Protein AF-0000000076614921 (afdb_homodimer)

Foldseek 3Di:
DPPPPPPPPPVPPADPLNLLLLLVLLVVLCVQVVDDSVVSSVLLVVLCVQQVDHLLLSLLLSVLCVLCSCPVVDDNSVSSNLSSVVSQVVVDPDRDCSLVSSVVVDVCSVCNVVVCVVCVVSSDDDPVSSVVSSCVSNPCPPPVPVVVCVVVVVVVVVCVVVVPPDPPPPD/DPPPPPPPPPVPPADPLNLLLLLVLLVVLCVQVVDDSVVSSVLLVVLCVQQVDHLLLSLLLSVLCVLCSCPVVDDNSVSSNLSSVVSQVVVDPDRDCSLVSSVVVDVCSVCSVVVCVVCVVSSDDDPVSSVVSSCVSNDPPPPVVVVVCVVVVVVVVVCVVVVPPDPPPPD

Structure (mmCIF, N/CA/C/O backbone):
data_AF-0000000076614921-model_v1
#
loop_
_entity.id
_entity.type
_entity.pdbx_description
1 polymer 'Uncharacterized protein'
#
loop_
_atom_site.group_PDB
_atom_site.id
_atom_site.type_symbol
_atom_site.label_atom_id
_atom_site.label_alt_id
_atom_site.label_comp_id
_atom_site.label_asym_id
_atom_site.label_entity_id
_atom_site.label_seq_id
_atom_site.pdbx_PDB_ins_code
_atom_site.Cartn_x
_atom_site.Cartn_y
_atom_site.Cartn_z
_atom_site.occupancy
_atom_site.B_iso_or_equiv
_atom_site.auth_seq_id
_atom_site.auth_comp_id
_atom_site.auth_asym_id
_atom_site.auth_atom_id
_atom_site.pdbx_PDB_model_num
ATOM 1 N N . MET A 1 1 ? 13.883 14.375 -33.75 1 20.88 1 MET A N 1
ATOM 2 C CA . MET A 1 1 ? 12.977 15.266 -33.031 1 20.88 1 MET A CA 1
ATOM 3 C C . MET A 1 1 ? 12.188 14.508 -31.953 1 20.88 1 MET A C 1
ATOM 5 O O . MET A 1 1 ? 11.383 13.625 -32.281 1 20.88 1 MET A O 1
ATOM 9 N N . GLU A 1 2 ? 12.789 14.07 -30.781 1 26.03 2 GLU A N 1
ATOM 10 C CA . GLU A 1 2 ? 12.492 13.109 -29.719 1 26.03 2 GLU A CA 1
ATOM 11 C C . GLU A 1 2 ? 11.266 13.523 -28.922 1 26.03 2 GLU A C 1
ATOM 13 O O . GLU A 1 2 ? 11.172 14.664 -28.469 1 26.03 2 GLU A O 1
ATOM 18 N N . SER A 1 3 ? 10.047 13.078 -29.297 1 26.34 3 SER A N 1
ATOM 19 C CA . SER A 1 3 ? 8.711 13.383 -28.797 1 26.34 3 SER A CA 1
ATOM 20 C C . SER A 1 3 ? 8.656 13.305 -27.281 1 26.34 3 SER A C 1
ATOM 22 O O . SER A 1 3 ? 8.945 12.258 -26.688 1 26.34 3 SER A O 1
ATOM 24 N N . SER A 1 4 ? 9.031 14.359 -26.578 1 24.7 4 SER A N 1
ATOM 25 C CA . SER A 1 4 ? 8.938 14.641 -25.156 1 24.7 4 SER A CA 1
ATOM 26 C C . SER A 1 4 ? 7.562 14.289 -24.609 1 24.7 4 SER A C 1
ATOM 28 O O . SER A 1 4 ? 6.574 14.961 -24.922 1 24.7 4 SER A O 1
ATOM 30 N N . GLN A 1 5 ? 7.152 13.039 -24.672 1 27.91 5 GLN A N 1
ATOM 31 C CA . GLN A 1 5 ? 5.863 12.648 -24.109 1 27.91 5 GLN A CA 1
ATOM 32 C C . GLN A 1 5 ? 5.594 13.359 -22.797 1 27.91 5 GLN A C 1
ATOM 34 O O . GLN A 1 5 ? 6.359 13.219 -21.844 1 27.91 5 GLN A O 1
ATOM 39 N N . SER A 1 6 ? 5.094 14.57 -22.859 1 26.33 6 SER A N 1
ATOM 40 C CA . SER A 1 6 ? 4.562 15.383 -21.766 1 26.33 6 SER A CA 1
ATOM 41 C C . SER A 1 6 ? 3.764 14.531 -20.781 1 26.33 6 SER A C 1
ATOM 43 O O . SER A 1 6 ? 2.799 13.867 -21.172 1 26.33 6 SER A O 1
ATOM 45 N N . ILE A 1 7 ? 4.316 13.891 -19.922 1 29.94 7 ILE A N 1
ATOM 46 C CA . ILE A 1 7 ? 3.6 13.336 -18.781 1 29.94 7 ILE A CA 1
ATOM 47 C C . ILE A 1 7 ? 2.541 14.328 -18.297 1 29.94 7 ILE A C 1
ATOM 49 O O . ILE A 1 7 ? 2.871 15.414 -17.828 1 29.94 7 ILE A O 1
ATOM 53 N N . GLU A 1 8 ? 1.537 14.609 -19.109 1 30.77 8 GLU A N 1
ATOM 54 C CA . GLU A 1 8 ? 0.396 15.422 -18.703 1 30.77 8 GLU A CA 1
ATOM 55 C C . GLU A 1 8 ? 0.077 15.227 -17.219 1 30.77 8 GLU A C 1
ATOM 57 O O . GLU A 1 8 ? -0.044 14.086 -16.75 1 30.77 8 GLU A O 1
ATOM 62 N N . ASN A 1 9 ? 0.529 16.062 -16.359 1 29.97 9 ASN A N 1
ATOM 63 C CA . ASN A 1 9 ? 0.22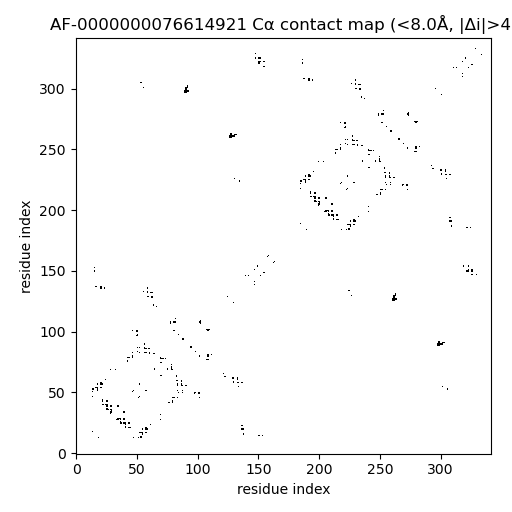5 16.328 -14.953 1 29.97 9 ASN A CA 1
ATOM 64 C C . ASN A 1 9 ? -1.278 16.297 -14.688 1 29.97 9 ASN A C 1
ATOM 66 O O . ASN A 1 9 ? -1.932 17.344 -14.695 1 29.97 9 ASN A O 1
ATOM 70 N N . ASN A 1 10 ? -2.062 15.57 -15.383 1 30.88 10 ASN A N 1
ATOM 71 C CA . ASN A 1 10 ? -3.457 15.547 -14.953 1 30.88 10 ASN A CA 1
ATOM 72 C C . ASN A 1 10 ? -3.58 15.312 -13.453 1 30.88 10 ASN A C 1
ATOM 74 O O . ASN A 1 10 ? -3.113 14.297 -12.938 1 30.88 10 ASN A O 1
ATOM 78 N N . PRO A 1 11 ? -3.754 16.375 -12.664 1 35.31 11 PRO A N 1
ATOM 79 C CA . PRO A 1 11 ? -3.918 16.188 -11.227 1 35.31 11 PRO A CA 1
ATOM 80 C C . PRO A 1 11 ? -4.77 14.969 -10.875 1 35.31 11 PRO A C 1
ATOM 82 O O . PRO A 1 11 ? -5.906 14.852 -11.336 1 35.31 11 PRO A O 1
ATOM 85 N N . GLN A 1 12 ? -4.355 13.914 -10.93 1 44.56 12 GLN A N 1
ATOM 86 C CA . GLN A 1 12 ? -5.16 12.781 -10.492 1 44.56 12 GLN A CA 1
ATOM 87 C C . GLN A 1 12 ? -5.918 13.109 -9.203 1 44.56 12 GLN A C 1
ATOM 89 O O . GLN A 1 12 ? -5.32 13.547 -8.219 1 44.56 12 GLN A O 1
ATOM 94 N N . PRO A 1 13 ? -7.219 13.344 -9.266 1 50.94 13 PRO A N 1
ATOM 95 C CA . PRO A 1 13 ? -8.031 13.555 -8.062 1 50.94 13 PRO A CA 1
ATOM 96 C C . PRO A 1 13 ? -7.73 12.531 -6.965 1 50.94 13 PRO A C 1
ATOM 98 O O . PRO A 1 13 ? -7.199 11.453 -7.25 1 50.94 13 PRO A O 1
ATOM 101 N N . LEU A 1 14 ? -7.641 13.062 -5.75 1 60.97 14 LEU A N 1
ATOM 102 C CA . LEU A 1 14 ? -7.578 12.195 -4.578 1 60.97 14 LEU A CA 1
ATOM 103 C C . LEU A 1 14 ? -8.508 11 -4.738 1 60.97 14 LEU A C 1
ATOM 105 O O . LEU A 1 14 ? -9.695 11.164 -5.039 1 60.97 14 LEU A O 1
ATOM 109 N N . SER A 1 15 ? -7.859 9.891 -4.715 1 72 15 SER A N 1
ATOM 110 C CA . SER A 1 15 ? -8.695 8.695 -4.758 1 72 15 SER A CA 1
ATOM 111 C C . SER A 1 15 ? -9.617 8.617 -3.545 1 72 15 SER A C 1
ATOM 113 O O . SER A 1 15 ? -9.305 9.172 -2.488 1 72 15 SER A O 1
ATOM 115 N N . TYR A 1 16 ? -10.719 8.055 -3.736 1 73.75 16 TYR A N 1
ATOM 116 C CA . TYR A 1 16 ? -11.656 7.852 -2.639 1 73.75 16 TYR A CA 1
ATOM 117 C C . TYR A 1 16 ? -10.984 7.152 -1.467 1 73.75 16 TYR A C 1
ATOM 119 O O . TYR A 1 16 ? -11.164 7.539 -0.311 1 73.75 16 TYR A O 1
ATOM 127 N N . LYS A 1 17 ? -10.281 6.145 -1.786 1 81.94 17 LYS A N 1
ATOM 128 C CA . LYS A 1 17 ? -9.609 5.395 -0.726 1 81.94 17 LYS A CA 1
ATOM 129 C C . LYS A 1 17 ? -8.617 6.277 0.028 1 81.94 17 LYS A C 1
ATOM 131 O O . LYS A 1 17 ? -8.523 6.203 1.255 1 81.94 17 LYS A O 1
ATOM 136 N N . ALA A 1 18 ? -7.934 7.094 -0.708 1 85.69 18 ALA A N 1
ATOM 137 C CA . ALA A 1 18 ? -7.027 8.031 -0.057 1 85.69 18 ALA A CA 1
ATOM 138 C C . ALA A 1 18 ? -7.793 8.984 0.857 1 85.69 18 ALA A C 1
ATOM 140 O O . ALA A 1 18 ? -7.352 9.273 1.973 1 85.69 18 ALA A O 1
ATOM 141 N N . TYR A 1 19 ? -8.922 9.422 0.372 1 83.81 19 TYR A N 1
ATOM 142 C CA . TYR A 1 19 ? -9.75 10.305 1.188 1 83.81 19 TYR A CA 1
ATOM 143 C C . TYR A 1 19 ? -10.219 9.594 2.453 1 83.81 19 TYR A C 1
ATOM 145 O O . TYR A 1 19 ? -10.172 10.172 3.545 1 83.81 19 TYR A O 1
ATOM 153 N N . LEU A 1 20 ? -10.648 8.375 2.316 1 85.75 20 LEU A N 1
ATOM 154 C CA . LEU A 1 20 ? -11.078 7.594 3.471 1 85.75 20 LEU A CA 1
ATOM 155 C C . LEU A 1 20 ? -9.938 7.438 4.477 1 85.75 20 LEU A C 1
ATOM 157 O O . LEU A 1 20 ? -10.164 7.512 5.688 1 85.75 20 LEU A O 1
ATOM 161 N N . PHE A 1 21 ? -8.812 7.195 3.977 1 91.94 21 PHE A N 1
ATOM 162 C CA . PHE A 1 21 ? -7.656 7.102 4.859 1 91.94 21 PHE A CA 1
ATOM 163 C C . PHE A 1 21 ? -7.469 8.398 5.645 1 91.94 21 PHE A C 1
ATOM 165 O O . PHE A 1 21 ? -7.254 8.367 6.855 1 91.94 21 PHE A O 1
ATOM 172 N N . MET A 1 22 ? -7.617 9.531 4.977 1 91.44 22 MET A N 1
ATOM 173 C CA . MET A 1 22 ? -7.434 10.828 5.629 1 91.44 22 MET A CA 1
ATOM 174 C C . MET A 1 22 ? -8.531 11.078 6.652 1 91.44 22 MET A C 1
ATOM 176 O O . MET A 1 22 ? -8.273 11.641 7.719 1 91.44 22 MET A O 1
ATOM 180 N N . LEU A 1 23 ? -9.688 10.648 6.297 1 89.12 23 LEU A N 1
ATOM 181 C CA . LEU A 1 23 ? -10.805 10.773 7.227 1 89.12 23 LEU A CA 1
ATOM 182 C C . LEU A 1 23 ? -10.531 9.992 8.508 1 89.12 23 LEU A C 1
ATOM 184 O O . LEU A 1 23 ? -10.734 10.508 9.609 1 89.12 23 LEU A O 1
ATOM 188 N N . ARG A 1 24 ? -10.078 8.852 8.422 1 92 24 ARG A N 1
ATOM 189 C CA . ARG A 1 24 ? -9.773 8.008 9.578 1 92 24 ARG A CA 1
ATOM 190 C C . ARG A 1 24 ? -8.633 8.586 10.398 1 92 24 ARG A C 1
ATOM 192 O O . ARG A 1 24 ? -8.664 8.562 11.633 1 92 24 ARG A O 1
ATOM 199 N N . LEU A 1 25 ? -7.691 9.062 9.68 1 94.44 25 LEU A N 1
ATOM 200 C CA . LEU A 1 25 ? -6.582 9.711 10.375 1 94.44 25 LEU A CA 1
ATOM 201 C C . LEU A 1 25 ? -7.07 10.906 11.18 1 94.44 25 LEU A C 1
ATOM 203 O O . LEU A 1 25 ? -6.641 11.109 12.32 1 94.44 25 LEU A O 1
ATOM 207 N N . SER A 1 26 ? -7.902 11.68 10.531 1 92.5 26 SER A N 1
ATOM 208 C CA . SER A 1 26 ? -8.422 12.852 11.219 1 92.5 26 SER A CA 1
ATOM 209 C C . SER A 1 26 ? -9.227 12.461 12.453 1 92.5 26 SER A C 1
ATOM 211 O O . SER A 1 26 ? -9.203 13.156 13.469 1 92.5 26 SER A O 1
ATOM 213 N N . GLU A 1 27 ? -9.953 11.375 12.359 1 92.5 27 GLU A N 1
ATOM 214 C CA . GLU A 1 27 ? -10.703 10.859 13.5 1 92.5 27 GLU A CA 1
ATOM 215 C C . GLU A 1 27 ? -9.766 10.445 14.633 1 92.5 27 GLU A C 1
ATOM 217 O O . GLU A 1 27 ? -9.992 10.812 15.789 1 92.5 27 GLU A O 1
ATOM 222 N N . GLU A 1 28 ? -8.742 9.758 14.344 1 92.69 28 GLU A N 1
ATOM 223 C CA . GLU A 1 28 ? -7.75 9.32 15.328 1 92.69 28 GLU A CA 1
ATOM 224 C C . GLU A 1 28 ? -7.074 10.516 15.992 1 92.69 28 GLU A C 1
ATOM 226 O O . GLU A 1 28 ? -6.918 10.547 17.219 1 92.69 28 GLU A O 1
ATOM 231 N N . GLY A 1 29 ? -6.668 11.477 15.148 1 93.75 29 GLY A N 1
ATOM 232 C CA . GLY A 1 29 ? -6.043 12.672 15.68 1 93.75 29 GLY A CA 1
ATOM 233 C C . GLY A 1 29 ? -6.957 13.469 16.594 1 93.75 29 GLY A C 1
ATOM 234 O O . GLY A 1 29 ? -6.516 14.008 17.609 1 93.75 29 GLY A O 1
ATOM 235 N N . SER A 1 30 ? -8.219 13.523 16.156 1 93.94 30 SER A N 1
ATOM 236 C CA . SER A 1 30 ? -9.195 14.258 16.953 1 93.94 30 SER A CA 1
ATOM 237 C C . SER A 1 30 ? -9.359 13.656 18.344 1 93.94 30 SER A C 1
ATOM 239 O O . SER A 1 30 ? -9.43 14.383 19.328 1 93.94 30 SER A O 1
ATOM 241 N N . GLU A 1 31 ? -9.414 12.406 18.422 1 91.88 31 GLU A N 1
ATOM 242 C CA . GLU A 1 31 ? -9.555 11.695 19.688 1 91.88 31 GLU A CA 1
ATOM 243 C C . GLU A 1 31 ? -8.336 11.906 20.578 1 91.88 31 GLU A C 1
ATOM 245 O O . GLU A 1 31 ? -8.469 12.117 21.781 1 91.88 31 GLU A O 1
ATOM 250 N N . LEU A 1 32 ? -7.25 11.953 20.047 1 91.5 32 LEU A N 1
ATOM 251 C CA . LEU A 1 32 ? -6.008 12.008 20.812 1 91.5 32 LEU A CA 1
ATOM 252 C C . LEU A 1 32 ? -5.691 13.438 21.234 1 91.5 32 LEU A C 1
ATOM 254 O O . LEU A 1 32 ? -5.184 13.664 22.328 1 91.5 32 LEU A O 1
ATOM 258 N N . LEU A 1 33 ? -5.984 14.391 20.359 1 92 33 LEU A N 1
ATOM 259 C CA . LEU A 1 33 ? -5.539 15.766 20.578 1 92 33 LEU A CA 1
ATOM 260 C C . LEU A 1 33 ? -6.676 16.625 21.125 1 92 33 LEU A C 1
ATOM 262 O O . LEU A 1 33 ? -6.457 17.766 21.531 1 92 33 LEU A O 1
ATOM 266 N N . SER A 1 34 ? -7.898 16.125 21.156 1 92.12 34 SER A N 1
ATOM 267 C CA . SER A 1 34 ? -9.078 16.906 21.516 1 92.12 34 SER A CA 1
ATOM 268 C C . SER A 1 34 ? -9.242 18.125 20.609 1 92.12 34 SER A C 1
ATOM 270 O O . SER A 1 34 ? -9.508 19.219 21.078 1 92.12 34 SER A O 1
ATOM 272 N N . ILE A 1 35 ? -8.867 18 19.391 1 91.94 35 ILE A N 1
ATOM 273 C CA . ILE A 1 35 ? -9.094 18.938 18.297 1 91.94 35 ILE A CA 1
ATOM 274 C C . ILE A 1 35 ? -10.203 18.422 17.391 1 91.94 35 ILE A C 1
ATOM 276 O O . ILE A 1 35 ? -10.273 17.219 17.109 1 91.94 35 ILE A O 1
ATOM 280 N N . PRO A 1 36 ? -11.047 19.297 17 1 93.38 36 PRO A N 1
ATOM 281 C CA . PRO A 1 36 ? -12.133 18.828 16.141 1 93.38 36 PRO A CA 1
ATOM 282 C C . PRO A 1 36 ? -11.617 18.094 14.898 1 93.38 36 PRO A C 1
ATOM 284 O O . PRO A 1 36 ? -10.641 18.531 14.281 1 93.38 36 PRO A O 1
ATOM 287 N N . LYS A 1 37 ? -12.266 17.031 14.492 1 91.62 37 LYS A N 1
ATOM 288 C CA . LYS A 1 37 ? -11.891 16.188 13.359 1 91.62 37 LYS A CA 1
ATOM 289 C C . LYS A 1 37 ? -11.828 17 12.062 1 91.62 37 LYS A C 1
ATOM 291 O O . LYS A 1 37 ? -10.938 16.797 11.234 1 91.62 37 LYS A O 1
ATOM 296 N N . ASP A 1 38 ? -12.711 17.953 11.93 1 86.81 38 ASP A N 1
ATOM 297 C CA . ASP A 1 38 ? -12.789 18.734 10.703 1 86.81 38 ASP A CA 1
ATOM 298 C C . ASP A 1 38 ? -11.57 19.641 10.539 1 86.81 38 ASP A C 1
ATOM 300 O O . ASP A 1 38 ? -11.117 19.891 9.422 1 86.81 38 ASP A O 1
ATOM 304 N N . SER A 1 39 ? -11.109 20.078 11.617 1 91.69 39 SER A N 1
ATOM 305 C CA . SER A 1 39 ? -9.914 20.922 11.578 1 91.69 39 SER A CA 1
ATOM 306 C C . SER A 1 39 ? -8.695 20.125 11.133 1 91.69 39 SER A C 1
ATOM 308 O O . SER A 1 39 ? -7.914 20.594 10.305 1 91.69 39 SER A O 1
ATOM 310 N N . ILE A 1 40 ? -8.578 18.953 11.656 1 93.62 40 ILE A N 1
ATOM 311 C CA . ILE A 1 40 ? -7.457 18.094 11.297 1 93.62 40 ILE A CA 1
ATOM 312 C C . ILE A 1 40 ? -7.586 17.672 9.836 1 93.62 40 ILE A C 1
ATOM 314 O O . ILE A 1 40 ? -6.609 17.719 9.078 1 93.62 40 ILE A O 1
ATOM 318 N N . LEU A 1 41 ? -8.828 17.328 9.422 1 90.81 41 LEU A N 1
ATOM 319 C CA . LEU A 1 41 ? -9.07 16.906 8.047 1 90.81 41 LEU A CA 1
ATOM 320 C C . LEU A 1 41 ? -8.75 18.031 7.07 1 90.81 41 LEU A C 1
ATOM 322 O O . LEU A 1 41 ? -8.156 17.781 6.016 1 90.81 41 LEU A O 1
ATOM 326 N N . LYS A 1 42 ? -9.094 19.172 7.441 1 89.56 42 LYS A N 1
ATOM 327 C CA . LYS A 1 42 ? -8.812 20.328 6.594 1 89.56 42 LYS A CA 1
ATOM 328 C C . LYS A 1 42 ? -7.316 20.484 6.363 1 89.56 42 LYS A C 1
ATOM 330 O O . LYS A 1 42 ? -6.879 20.734 5.238 1 89.56 42 LYS A O 1
ATOM 335 N N . GLU A 1 43 ? -6.523 20.328 7.434 1 91.75 43 GLU A N 1
ATOM 336 C CA . GLU A 1 43 ? -5.074 20.438 7.301 1 91.75 43 GLU A CA 1
ATOM 337 C C . GLU A 1 43 ? -4.512 19.328 6.434 1 91.75 43 GLU A C 1
ATOM 339 O O . GLU A 1 43 ? -3.645 19.562 5.59 1 91.75 43 GLU A O 1
ATOM 344 N N . LEU A 1 44 ? -5.02 18.156 6.641 1 93.69 44 LEU A N 1
ATOM 345 C CA . LEU A 1 44 ? -4.586 17 5.852 1 93.69 44 LEU A CA 1
ATOM 346 C C . LEU A 1 44 ? -4.898 17.219 4.375 1 93.69 44 LEU A C 1
ATOM 348 O O . LEU A 1 44 ? -4.051 16.953 3.514 1 93.69 44 LEU A O 1
ATOM 352 N N . LEU A 1 45 ? -6.059 17.719 4.137 1 88.06 45 LEU A N 1
ATOM 353 C CA . LEU A 1 45 ? -6.484 17.938 2.756 1 88.06 45 LEU A CA 1
ATOM 354 C C . LEU A 1 45 ? -5.688 19.062 2.107 1 88.06 45 LEU A C 1
ATOM 356 O O . LEU A 1 45 ? -5.406 19.016 0.907 1 88.06 45 LEU A O 1
ATOM 360 N N . THR A 1 46 ? -5.391 20.047 2.842 1 88.5 46 THR A N 1
ATOM 361 C CA . THR A 1 46 ? -4.547 21.125 2.338 1 88.5 46 THR A CA 1
ATOM 362 C C . THR A 1 46 ? -3.197 20.578 1.875 1 88.5 46 THR A C 1
ATOM 364 O O . THR A 1 46 ? -2.736 20.906 0.779 1 88.5 46 THR A O 1
ATOM 367 N N . ILE A 1 47 ? -2.604 19.766 2.705 1 91.81 47 ILE A N 1
ATOM 368 C CA . ILE A 1 47 ? -1.321 19.156 2.361 1 91.81 47 ILE A CA 1
ATOM 369 C C . ILE A 1 47 ? -1.494 18.234 1.158 1 91.81 47 ILE A C 1
ATOM 371 O O . ILE A 1 47 ? -0.66 18.234 0.25 1 91.81 47 ILE A O 1
ATOM 375 N N . GLN A 1 48 ? -2.531 17.438 1.159 1 89.12 48 GLN A N 1
ATOM 376 C CA . GLN A 1 48 ? -2.854 16.531 0.061 1 89.12 48 GLN A CA 1
ATOM 377 C C . GLN A 1 48 ? -2.947 17.281 -1.263 1 89.12 48 GLN A C 1
ATOM 379 O O . GLN A 1 48 ? -2.531 16.781 -2.305 1 89.12 48 GLN A O 1
ATOM 384 N N . GLN A 1 49 ? -3.445 18.406 -1.266 1 84.88 49 GLN A N 1
ATOM 385 C CA . GLN A 1 49 ? -3.564 19.219 -2.473 1 84.88 49 GLN A CA 1
ATOM 386 C C . GLN A 1 49 ? -2.193 19.625 -3 1 84.88 49 GLN A C 1
ATOM 388 O O . GLN A 1 49 ? -1.999 19.75 -4.211 1 84.88 49 GLN A O 1
ATOM 393 N N . GLU A 1 50 ? -1.272 19.781 -2.125 1 87.31 50 GLU A N 1
ATOM 394 C CA . GLU A 1 50 ? 0.054 20.266 -2.51 1 87.31 50 GLU A CA 1
ATOM 395 C C . GLU A 1 50 ? 0.935 19.109 -2.986 1 87.31 50 GLU A C 1
ATOM 397 O O . GLU A 1 50 ? 1.646 19.234 -3.984 1 87.31 50 GLU A O 1
ATOM 402 N N . ILE A 1 51 ? 0.843 17.984 -2.252 1 90.56 51 ILE A N 1
ATOM 403 C CA . ILE A 1 51 ? 1.885 17.016 -2.555 1 90.56 51 ILE A CA 1
ATOM 404 C C . ILE A 1 51 ? 1.25 15.711 -3.035 1 90.56 51 ILE A C 1
ATOM 406 O O . ILE A 1 51 ? 1.953 14.781 -3.43 1 90.56 51 ILE A O 1
ATOM 410 N N . LYS A 1 52 ? -0.052 15.5 -3.053 1 88.94 52 LYS A N 1
ATOM 411 C CA . LYS A 1 52 ? -0.814 14.414 -3.662 1 88.94 52 LYS A CA 1
ATOM 412 C C . LYS A 1 52 ? -0.324 13.055 -3.17 1 88.94 52 LYS A C 1
ATOM 414 O O . LYS A 1 52 ? 0.129 12.227 -3.965 1 88.94 52 LYS A O 1
ATOM 419 N N . LEU A 1 53 ? -0.582 12.812 -1.936 1 92.12 53 LEU A N 1
ATOM 420 C CA . LEU A 1 53 ? -0.209 11.539 -1.328 1 92.12 53 LEU A CA 1
ATOM 421 C C . LEU A 1 53 ? -1.111 10.414 -1.823 1 92.12 53 LEU A C 1
ATOM 423 O O . LEU A 1 53 ? -2.332 10.578 -1.896 1 92.12 53 LEU A O 1
ATOM 427 N N . ASN A 1 54 ? -0.484 9.32 -2.209 1 90.25 54 ASN A N 1
ATOM 428 C CA . ASN A 1 54 ? -1.294 8.133 -2.471 1 90.25 54 ASN A CA 1
ATOM 429 C C . ASN A 1 54 ? -1.545 7.332 -1.194 1 90.25 54 ASN A C 1
ATOM 431 O O . ASN A 1 54 ? -1.133 7.746 -0.108 1 90.25 54 ASN A O 1
ATOM 435 N N . GLU A 1 55 ? -2.227 6.262 -1.25 1 92.56 55 GLU A N 1
ATOM 436 C CA . GLU A 1 55 ? -2.652 5.488 -0.087 1 92.56 55 GLU A CA 1
ATOM 437 C C . GLU A 1 55 ? -1.453 4.953 0.689 1 92.56 55 GLU A C 1
ATOM 439 O O . GLU A 1 55 ? -1.481 4.891 1.921 1 92.56 55 GLU A O 1
ATOM 444 N N . LEU A 1 56 ? -0.491 4.516 -0.056 1 95.56 56 LEU A N 1
ATOM 445 C CA . LEU A 1 56 ? 0.691 3.992 0.617 1 95.56 56 LEU A CA 1
ATOM 446 C C . LEU A 1 56 ? 1.424 5.098 1.371 1 95.56 56 LEU A C 1
ATOM 448 O O . LEU A 1 56 ? 1.866 4.895 2.504 1 95.56 56 LEU A O 1
ATOM 452 N N . GLU A 1 57 ? 1.585 6.246 0.785 1 96 57 GLU A N 1
ATOM 453 C CA . GLU A 1 57 ? 2.211 7.395 1.429 1 96 57 GLU A CA 1
ATOM 454 C C . GLU A 1 57 ? 1.418 7.84 2.654 1 96 57 GLU A C 1
ATOM 456 O O . GLU A 1 57 ? 2 8.156 3.695 1 96 57 GLU A O 1
ATOM 461 N N . ILE A 1 58 ? 0.102 7.789 2.527 1 96.94 58 ILE A N 1
ATOM 462 C CA . ILE A 1 58 ? -0.748 8.133 3.662 1 96.94 58 ILE A CA 1
ATOM 463 C C . ILE A 1 58 ? -0.568 7.098 4.773 1 96.94 58 ILE A C 1
ATOM 465 O O . ILE A 1 58 ? -0.594 7.438 5.957 1 96.94 58 ILE A O 1
ATOM 469 N N . THR A 1 59 ? -0.415 5.871 4.422 1 97.5 59 THR A N 1
ATOM 470 C CA . THR A 1 59 ? -0.158 4.812 5.395 1 97.5 59 THR A CA 1
ATOM 471 C C . THR A 1 59 ? 1.117 5.102 6.184 1 97.5 59 THR A C 1
ATOM 473 O O . THR A 1 59 ? 1.138 4.98 7.41 1 97.5 59 THR A O 1
ATOM 476 N N . ILE A 1 60 ? 2.174 5.504 5.488 1 98 60 ILE A N 1
ATOM 477 C CA . ILE A 1 60 ? 3.434 5.84 6.141 1 98 60 ILE A CA 1
ATOM 478 C C . ILE A 1 60 ? 3.236 7.055 7.043 1 98 60 ILE A C 1
ATOM 480 O O . ILE A 1 60 ? 3.73 7.082 8.172 1 98 60 ILE A O 1
ATOM 484 N N . LEU A 1 61 ? 2.479 8.016 6.555 1 97.62 61 LEU A N 1
ATOM 485 C CA . LEU A 1 61 ? 2.145 9.18 7.367 1 97.62 61 LEU A CA 1
ATOM 486 C C . LEU A 1 61 ? 1.44 8.766 8.648 1 97.62 61 LEU A C 1
ATOM 488 O O . LEU A 1 61 ? 1.772 9.258 9.734 1 97.62 61 LEU A O 1
ATOM 492 N N . ALA A 1 62 ? 0.503 7.859 8.562 1 97.62 62 ALA A N 1
ATOM 493 C CA . ALA A 1 62 ? -0.25 7.379 9.719 1 97.62 62 ALA A CA 1
ATOM 494 C C . ALA A 1 62 ? 0.677 6.746 10.758 1 97.62 62 ALA A C 1
ATOM 496 O O . ALA A 1 62 ? 0.518 6.965 11.961 1 97.62 62 ALA A O 1
ATOM 497 N N . ILE A 1 63 ? 1.617 6.012 10.32 1 97.31 63 ILE A N 1
ATOM 498 C CA . ILE A 1 63 ? 2.578 5.371 11.211 1 97.31 63 ILE A CA 1
ATOM 499 C C . ILE A 1 63 ? 3.396 6.434 11.938 1 97.31 63 ILE A C 1
ATOM 501 O O . ILE A 1 63 ? 3.576 6.363 13.156 1 97.31 63 ILE A O 1
ATOM 505 N N . TYR A 1 64 ? 3.877 7.398 11.172 1 96.69 64 TYR A N 1
ATOM 506 C CA . TYR A 1 64 ? 4.676 8.469 11.766 1 96.69 64 TYR A CA 1
ATOM 507 C C . TYR A 1 64 ? 3.871 9.234 12.805 1 96.69 64 TYR A C 1
ATOM 509 O O . TYR A 1 64 ? 4.375 9.539 13.891 1 96.69 64 TYR A O 1
ATOM 517 N N . LEU A 1 65 ? 2.65 9.531 12.469 1 96.5 65 LEU A N 1
ATOM 518 C CA . LEU A 1 65 ? 1.804 10.281 13.391 1 96.5 65 LEU A CA 1
ATOM 519 C C . LEU A 1 65 ? 1.595 9.516 14.688 1 96.5 65 LEU A C 1
ATOM 521 O O . LEU A 1 65 ? 1.646 10.102 15.773 1 96.5 65 LEU A O 1
ATOM 525 N N . GLU A 1 66 ? 1.372 8.312 14.578 1 93.56 66 GLU A N 1
ATOM 526 C CA . GLU A 1 66 ? 1.212 7.484 15.773 1 93.56 66 GLU A CA 1
ATOM 527 C C . GLU A 1 66 ? 2.5 7.438 16.594 1 93.56 66 GLU A C 1
ATOM 529 O O . GLU A 1 66 ? 2.469 7.566 17.812 1 93.56 66 GLU A O 1
ATOM 534 N N . ARG A 1 67 ? 3.59 7.301 15.945 1 92.81 67 ARG A N 1
ATOM 535 C CA . ARG A 1 67 ? 4.887 7.188 16.609 1 92.81 67 ARG A CA 1
ATOM 536 C C . ARG A 1 67 ? 5.238 8.477 17.344 1 92.81 67 ARG A C 1
ATOM 538 O O . ARG A 1 67 ? 5.805 8.43 18.438 1 92.81 67 ARG A O 1
ATOM 545 N N . PHE A 1 68 ? 4.875 9.594 16.734 1 91.94 68 PHE A N 1
ATOM 546 C CA . PHE A 1 68 ? 5.246 10.891 17.297 1 91.94 68 PHE A CA 1
ATOM 547 C C . PHE A 1 68 ? 4.117 11.445 18.156 1 91.94 68 PHE A C 1
ATOM 549 O O . PHE A 1 68 ? 4.23 12.555 18.688 1 91.94 68 PHE A O 1
ATOM 556 N N . GLY A 1 69 ? 2.979 10.766 18.25 1 86.75 69 GLY A N 1
ATOM 557 C CA . GLY A 1 69 ? 1.861 11.211 19.078 1 86.75 69 GLY A CA 1
ATOM 558 C C . GLY A 1 69 ? 1.158 12.43 18.516 1 86.75 69 GLY A C 1
ATOM 559 O O . GLY A 1 69 ? 0.675 13.273 19.266 1 86.75 69 GLY A O 1
ATOM 560 N N . TRP A 1 70 ? 1.217 12.57 17.172 1 85.88 70 TRP A N 1
ATOM 561 C CA . TRP A 1 70 ? 0.537 13.625 16.438 1 85.88 70 TRP A CA 1
ATOM 562 C C . TRP A 1 70 ? 1.118 14.992 16.766 1 85.88 70 TRP A C 1
ATOM 564 O O . TRP A 1 70 ? 0.753 16 16.156 1 85.88 70 TRP A O 1
ATOM 574 N N . LEU A 1 71 ? 1.798 14.875 17.797 1 73.38 71 LEU A N 1
ATOM 575 C CA . LEU A 1 71 ? 2.469 16.125 18.125 1 73.38 71 LEU A CA 1
ATOM 576 C C . LEU A 1 71 ? 3.949 15.898 18.406 1 73.38 71 LEU A C 1
ATOM 578 O O . LEU A 1 71 ? 4.301 15.047 19.234 1 73.38 71 LEU A O 1
ATOM 582 N N . CYS A 1 72 ? 4.742 16.188 17.578 1 67.56 72 CYS A N 1
ATOM 583 C CA . CYS A 1 72 ? 6.191 16.141 17.75 1 67.56 72 CYS A CA 1
ATOM 584 C C . CYS A 1 72 ? 6.699 17.375 18.469 1 67.56 72 CYS A C 1
ATOM 586 O O . CYS A 1 72 ? 7.699 17.969 18.062 1 67.56 72 CYS A O 1
ATOM 588 N N . ARG A 1 73 ? 5.902 17.859 19.375 1 71.62 73 ARG A N 1
ATOM 589 C CA . ARG A 1 73 ? 6.195 19.109 20.047 1 71.62 73 ARG A CA 1
ATOM 590 C C . ARG A 1 73 ? 6.145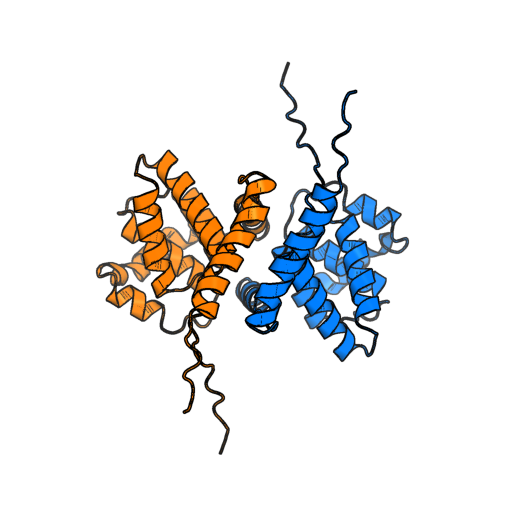 20.281 19.078 1 71.62 73 ARG A C 1
ATOM 592 O O . ARG A 1 73 ? 6.879 21.266 19.234 1 71.62 73 ARG A O 1
ATOM 599 N N . GLU A 1 74 ? 5.617 20.156 18.047 1 82.12 74 GLU A N 1
ATOM 600 C CA . GLU A 1 74 ? 5.398 21.172 17.016 1 82.12 74 GLU A CA 1
ATOM 601 C C . GLU A 1 74 ? 3.91 21.422 16.797 1 82.12 74 GLU A C 1
ATOM 603 O O . GLU A 1 74 ? 3.07 20.625 17.203 1 82.12 74 GLU A O 1
ATOM 608 N N . PRO A 1 75 ? 3.619 22.641 16.25 1 90 75 PRO A N 1
ATOM 609 C CA . PRO A 1 75 ? 2.234 22.859 15.828 1 90 75 PRO A CA 1
ATOM 610 C C . PRO A 1 75 ? 1.736 21.797 14.859 1 90 75 PRO A C 1
ATOM 612 O O . PRO A 1 75 ? 2.535 21.172 14.148 1 90 75 PRO A O 1
ATOM 615 N N . LEU A 1 76 ? 0.43 21.562 14.852 1 92 76 LEU A N 1
ATOM 616 C CA . LEU A 1 76 ? -0.187 20.484 14.086 1 92 76 LEU A CA 1
ATOM 617 C C . LEU A 1 76 ? 0.135 20.625 12.602 1 92 76 LEU A C 1
ATOM 619 O O . LEU A 1 76 ? 0.49 19.641 11.938 1 92 76 LEU A O 1
ATOM 623 N N . ASP A 1 77 ? -0.007 21.859 12.07 1 92.19 77 ASP A N 1
ATOM 624 C CA . ASP A 1 77 ? 0.225 22.094 10.648 1 92.19 77 ASP A CA 1
ATOM 625 C C . ASP A 1 77 ? 1.67 21.766 10.273 1 92.19 77 ASP A C 1
ATOM 627 O O . ASP A 1 77 ? 1.925 21.156 9.234 1 92.19 77 ASP A O 1
ATOM 631 N N . LYS A 1 78 ? 2.555 22.125 11.141 1 94.25 78 LYS A N 1
ATOM 632 C CA . LYS A 1 78 ? 3.969 21.844 10.914 1 94.25 78 LYS A CA 1
ATOM 633 C C . LYS A 1 78 ? 4.254 20.344 10.977 1 94.25 78 LYS A C 1
ATOM 635 O O . LYS A 1 78 ? 4.949 19.797 10.125 1 94.25 78 LYS A O 1
ATOM 640 N N . THR A 1 79 ? 3.766 19.703 12.023 1 94.62 79 THR A N 1
ATOM 641 C CA . THR A 1 79 ? 3.936 18.266 12.18 1 94.62 79 THR A CA 1
ATOM 642 C C . THR A 1 79 ? 3.408 17.516 10.961 1 94.62 79 THR A C 1
ATOM 644 O O . THR A 1 79 ? 4.105 16.672 10.391 1 94.62 79 THR A O 1
ATOM 647 N N . LEU A 1 80 ? 2.223 17.891 10.539 1 95.88 80 LEU A N 1
ATOM 648 C CA . LEU A 1 80 ? 1.593 17.219 9.406 1 95.88 80 LEU A CA 1
ATOM 649 C C . LEU A 1 80 ? 2.371 17.484 8.117 1 95.88 80 LEU A C 1
ATOM 651 O O . LEU A 1 80 ? 2.566 16.562 7.312 1 95.88 80 LEU A O 1
ATOM 655 N N . ALA A 1 81 ? 2.811 18.656 7.906 1 96 81 ALA A N 1
ATOM 656 C CA . ALA A 1 81 ? 3.57 19 6.707 1 96 81 ALA A CA 1
ATOM 657 C C . ALA A 1 81 ? 4.887 18.219 6.656 1 96 81 ALA A C 1
ATOM 659 O O . ALA A 1 81 ? 5.215 17.609 5.637 1 96 81 ALA A O 1
ATOM 660 N N . PHE A 1 82 ? 5.621 18.203 7.77 1 96.38 82 PHE A N 1
ATOM 661 C CA . PHE A 1 82 ? 6.93 17.562 7.812 1 96.38 82 PHE A CA 1
ATOM 662 C C . PHE A 1 82 ? 6.797 16.047 7.652 1 96.38 82 PHE A C 1
ATOM 664 O O . PHE A 1 82 ? 7.523 15.438 6.867 1 96.38 82 PHE A O 1
ATOM 671 N N . LEU A 1 83 ? 5.875 15.508 8.383 1 96.69 83 LEU A N 1
ATOM 672 C CA . LEU A 1 83 ? 5.719 14.055 8.328 1 96.69 83 LEU A CA 1
ATOM 673 C C . LEU A 1 83 ? 5.168 13.625 6.973 1 96.69 83 LEU A C 1
ATOM 675 O O . LEU A 1 83 ? 5.566 12.586 6.441 1 96.69 83 LEU A O 1
ATOM 679 N N . SER A 1 84 ? 4.25 14.391 6.383 1 96.19 84 SER A N 1
ATOM 680 C CA . SER A 1 84 ? 3.742 14.086 5.051 1 96.19 84 SER A CA 1
ATOM 681 C C . SER A 1 84 ? 4.852 14.148 4.008 1 96.19 84 SER A C 1
ATOM 683 O O . SER A 1 84 ? 4.957 13.273 3.146 1 96.19 84 SER A O 1
ATOM 685 N N . TRP A 1 85 ? 5.645 15.156 4.105 1 96.56 85 TRP A N 1
ATOM 686 C CA . TRP A 1 85 ? 6.762 15.297 3.178 1 96.56 85 TRP A CA 1
ATOM 687 C C . TRP A 1 85 ? 7.758 14.156 3.354 1 96.56 85 TRP A C 1
ATOM 689 O O . TRP A 1 85 ? 8.289 13.633 2.371 1 96.56 85 TRP A O 1
ATOM 699 N N . THR A 1 86 ? 8.023 13.781 4.562 1 96.56 86 THR A N 1
ATOM 700 C CA . THR A 1 86 ? 8.93 12.664 4.836 1 96.56 86 THR A CA 1
ATOM 701 C C . THR A 1 86 ? 8.398 11.383 4.207 1 96.56 86 THR A C 1
ATOM 703 O O . THR A 1 86 ? 9.164 10.625 3.588 1 96.56 86 THR A O 1
ATOM 706 N N . ALA A 1 87 ? 7.109 11.133 4.391 1 96.88 87 ALA A N 1
ATOM 707 C CA . ALA A 1 87 ? 6.484 9.969 3.768 1 96.88 87 ALA A CA 1
ATOM 708 C C . ALA A 1 87 ? 6.645 10.016 2.25 1 96.88 87 ALA A C 1
ATOM 710 O O . ALA A 1 87 ? 6.965 9 1.626 1 96.88 87 ALA A O 1
ATOM 711 N N . LYS A 1 88 ? 6.438 11.164 1.675 1 96.06 88 LYS A N 1
ATOM 712 C CA . LYS A 1 88 ? 6.602 11.359 0.236 1 96.06 88 LYS A CA 1
ATOM 713 C C . LYS A 1 88 ? 8.031 11.039 -0.201 1 96.06 88 LYS A C 1
ATOM 715 O O . LYS A 1 88 ? 8.242 10.367 -1.209 1 96.06 88 LYS A O 1
ATOM 720 N N . CYS A 1 89 ? 8.984 11.508 0.561 1 95.38 89 CYS A N 1
ATOM 721 C CA . CYS A 1 89 ? 10.391 11.336 0.233 1 95.38 89 CYS A CA 1
ATOM 722 C C . CYS A 1 89 ? 10.812 9.875 0.37 1 95.38 89 CYS A C 1
ATOM 724 O O . CYS A 1 89 ? 11.641 9.391 -0.396 1 95.38 89 CYS A O 1
ATOM 726 N N . MET A 1 90 ? 10.266 9.211 1.287 1 94.5 90 MET A N 1
ATOM 727 C CA . MET A 1 90 ? 10.617 7.812 1.544 1 94.5 90 MET A CA 1
ATOM 728 C C . MET A 1 90 ? 10.227 6.93 0.362 1 94.5 90 MET A C 1
ATOM 730 O O . MET A 1 90 ? 10.914 5.949 0.063 1 94.5 90 MET A O 1
ATOM 734 N N . LEU A 1 91 ? 9.172 7.371 -0.3 1 95.31 91 LEU A N 1
ATOM 735 C CA . LEU A 1 91 ? 8.578 6.453 -1.262 1 95.31 91 LEU A CA 1
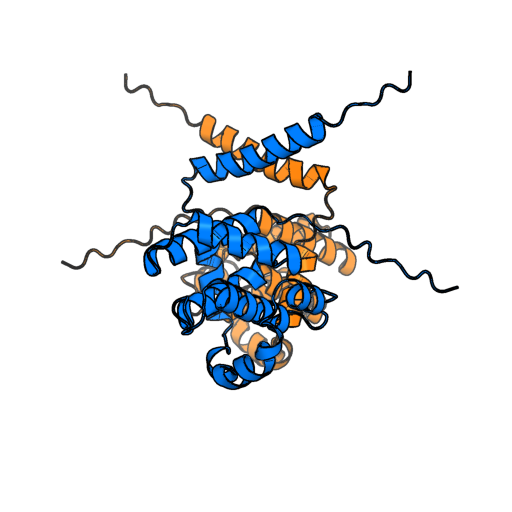ATOM 736 C C . LEU A 1 91 ? 8.82 6.926 -2.691 1 95.31 91 LEU A C 1
ATOM 738 O O . LEU A 1 91 ? 8.383 6.281 -3.646 1 95.31 91 LEU A O 1
ATOM 742 N N . ASN A 1 92 ? 9.438 8.039 -2.828 1 92.88 92 ASN A N 1
ATOM 743 C CA . ASN A 1 92 ? 9.641 8.586 -4.164 1 92.88 92 ASN A CA 1
ATOM 744 C C . ASN A 1 92 ? 11.055 9.133 -4.34 1 92.88 92 ASN A C 1
ATOM 746 O O . ASN A 1 92 ? 11.578 9.805 -3.449 1 92.88 92 ASN A O 1
ATOM 750 N N . GLU A 1 93 ? 11.641 8.797 -5.523 1 87.19 93 GLU A N 1
ATOM 751 C CA . GLU A 1 93 ? 12.898 9.438 -5.879 1 87.19 93 GLU A CA 1
ATOM 752 C C . GLU A 1 93 ? 12.672 10.836 -6.441 1 87.19 93 GLU A C 1
ATOM 754 O O . GLU A 1 93 ? 13.375 11.781 -6.074 1 87.19 93 GLU A O 1
ATOM 759 N N . ASN A 1 94 ? 11.688 10.805 -7.32 1 82.44 94 ASN A N 1
ATOM 760 C CA . ASN A 1 94 ? 11.289 12.07 -7.926 1 82.44 94 ASN A CA 1
ATOM 761 C C . ASN A 1 94 ? 10.008 12.609 -7.297 1 82.44 94 ASN A C 1
ATOM 763 O O . ASN A 1 94 ? 8.969 11.945 -7.312 1 82.44 94 ASN A O 1
ATOM 767 N N . ARG A 1 95 ? 10.078 13.727 -6.727 1 82.94 95 ARG A N 1
ATOM 768 C CA . ARG A 1 95 ? 8.945 14.289 -5.988 1 82.94 95 ARG A CA 1
ATOM 769 C C . ARG A 1 95 ? 8.32 15.453 -6.746 1 82.94 95 ARG A C 1
ATOM 771 O O . ARG A 1 95 ? 7.32 16.016 -6.305 1 82.94 95 ARG A O 1
ATOM 778 N N . GLY A 1 96 ? 8.82 15.68 -7.812 1 82.44 96 GLY A N 1
ATOM 779 C CA . GLY A 1 96 ? 8.297 16.781 -8.609 1 82.44 96 GLY A CA 1
ATOM 780 C C . GLY A 1 96 ? 8.43 18.125 -7.926 1 82.44 96 GLY A C 1
ATOM 781 O O . GLY A 1 96 ? 9.477 18.453 -7.367 1 82.44 96 GLY A O 1
ATOM 782 N N . GLU A 1 97 ? 7.309 18.859 -8.125 1 84.31 97 GLU A N 1
ATOM 783 C CA . GLU A 1 97 ? 7.312 20.219 -7.586 1 84.31 97 GLU A CA 1
ATOM 784 C C . GLU A 1 97 ? 6.766 20.25 -6.16 1 84.31 97 GLU A C 1
ATOM 786 O O . GLU A 1 97 ? 6.562 21.328 -5.594 1 84.31 97 GLU A O 1
ATOM 791 N N . ALA A 1 98 ? 6.633 19.156 -5.629 1 90 98 ALA A N 1
ATOM 792 C CA . ALA A 1 98 ? 5.926 19.047 -4.355 1 90 98 ALA A CA 1
ATOM 793 C C . ALA A 1 98 ? 6.645 19.844 -3.264 1 90 98 ALA A C 1
ATOM 795 O O . ALA A 1 98 ? 6.008 20.531 -2.469 1 90 98 ALA A O 1
ATOM 796 N N . GLU A 1 99 ? 7.941 19.734 -3.24 1 91.62 99 GLU A N 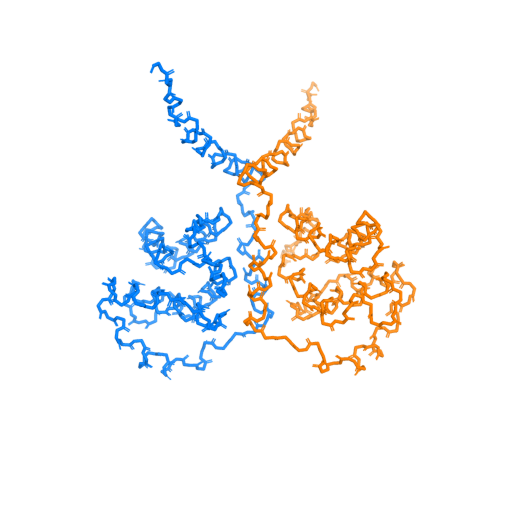1
ATOM 797 C CA . GLU A 1 99 ? 8.695 20.453 -2.211 1 91.62 99 GLU A CA 1
ATOM 798 C C . GLU A 1 99 ? 8.492 21.953 -2.324 1 91.62 99 GLU A C 1
ATOM 800 O O . GLU A 1 99 ? 8.25 22.641 -1.323 1 91.62 99 GLU A O 1
ATOM 805 N N . SER A 1 100 ? 8.633 22.391 -3.525 1 92.5 100 SER A N 1
ATOM 806 C CA . SER A 1 100 ? 8.477 23.828 -3.766 1 92.5 100 SER A CA 1
ATOM 807 C C . SER A 1 100 ? 7.074 24.297 -3.389 1 92.5 100 SER A C 1
ATOM 809 O O . SER A 1 100 ? 6.906 25.406 -2.881 1 92.5 100 SER A O 1
ATOM 811 N N . MET A 1 101 ? 6.09 23.469 -3.617 1 90.69 101 MET A N 1
ATOM 812 C CA . MET A 1 101 ? 4.711 23.797 -3.27 1 90.69 101 MET A CA 1
ATOM 813 C C . MET A 1 101 ? 4.543 23.922 -1.759 1 90.69 101 MET A C 1
ATOM 815 O O . MET A 1 101 ? 3.902 24.859 -1.273 1 90.69 101 MET A O 1
ATOM 819 N N . LEU A 1 102 ? 5.242 23.016 -1.048 1 93.12 102 LEU A N 1
ATOM 820 C CA . LEU A 1 102 ? 5.172 23.062 0.408 1 93.12 102 LEU A CA 1
ATOM 821 C C . LEU A 1 102 ? 5.906 24.297 0.948 1 93.12 102 LEU A C 1
ATOM 823 O O . LEU A 1 102 ? 5.445 24.922 1.898 1 93.12 102 LEU A O 1
ATOM 827 N N . GLN A 1 103 ? 7 24.625 0.351 1 93.56 103 GLN A N 1
ATOM 828 C CA . GLN A 1 103 ? 7.77 25.781 0.762 1 93.56 103 GLN A CA 1
ATOM 829 C C . GLN A 1 103 ? 6.969 27.062 0.576 1 93.56 103 GLN A C 1
ATOM 831 O O . GLN A 1 103 ? 7.047 27.984 1.402 1 93.56 103 GLN A O 1
ATOM 836 N N . LYS A 1 104 ? 6.266 27.125 -0.468 1 93.31 104 LYS A N 1
ATOM 837 C CA . LYS A 1 104 ? 5.43 28.297 -0.743 1 93.31 104 LYS A CA 1
ATOM 838 C C . LYS A 1 104 ? 4.258 28.375 0.228 1 93.31 104 LYS A C 1
ATOM 840 O O . LYS A 1 104 ? 3.869 29.453 0.656 1 93.31 104 LYS A O 1
ATOM 845 N N . LYS A 1 105 ? 3.734 27.234 0.535 1 92.62 105 LYS A N 1
ATOM 846 C CA . LYS A 1 105 ? 2.533 27.172 1.36 1 92.62 105 LYS A CA 1
ATOM 847 C C . LYS A 1 105 ? 2.865 27.391 2.834 1 92.62 105 LYS A C 1
ATOM 849 O O . LYS A 1 105 ? 2.102 28.031 3.559 1 92.62 105 LYS A O 1
ATOM 854 N N . TYR A 1 106 ? 4.051 26.828 3.205 1 93.94 106 TYR A N 1
ATOM 855 C CA . TYR A 1 106 ? 4.406 26.859 4.617 1 93.94 106 TYR A CA 1
ATOM 856 C C . TYR A 1 106 ? 5.742 27.562 4.824 1 93.94 106 TYR A C 1
ATOM 858 O O . TYR A 1 106 ? 6.797 27.016 4.484 1 93.94 106 TYR A O 1
ATOM 866 N N . ARG A 1 107 ? 5.73 28.609 5.574 1 93.31 107 ARG A N 1
ATOM 867 C CA . ARG A 1 107 ? 6.922 29.422 5.797 1 93.31 107 ARG A CA 1
ATOM 868 C C . ARG A 1 107 ? 7.938 28.672 6.656 1 93.31 107 ARG A C 1
ATOM 870 O O . ARG A 1 107 ? 9.148 28.875 6.516 1 93.31 107 ARG A O 1
ATOM 877 N N . PHE A 1 108 ? 7.5 27.844 7.445 1 94.5 108 PHE A N 1
ATOM 878 C CA . PHE A 1 108 ? 8.391 27.141 8.367 1 94.5 108 PHE A CA 1
ATOM 879 C C . PHE A 1 108 ? 9.094 25.984 7.672 1 94.5 108 PHE A C 1
ATOM 881 O O . PHE A 1 108 ? 9.945 25.328 8.266 1 94.5 108 PHE A O 1
ATOM 888 N N . PHE A 1 109 ? 8.797 25.656 6.422 1 95.75 109 PHE A N 1
ATOM 889 C CA . PHE A 1 109 ? 9.289 24.438 5.777 1 95.75 109 PHE A CA 1
ATOM 890 C C . PHE A 1 109 ? 10.805 24.484 5.629 1 95.75 109 PHE A C 1
ATOM 892 O O . PHE A 1 109 ? 11.445 23.438 5.465 1 95.75 109 PHE A O 1
ATOM 899 N N . HIS A 1 110 ? 11.438 25.672 5.711 1 95.12 110 HIS A N 1
ATOM 900 C CA . HIS A 1 110 ? 12.891 25.797 5.66 1 95.12 110 HIS A CA 1
ATOM 901 C C . HIS A 1 110 ? 13.539 25.078 6.84 1 95.12 110 HIS A C 1
ATOM 903 O O . HIS A 1 110 ? 14.742 24.781 6.805 1 95.12 110 HIS A O 1
ATOM 909 N N . GLU A 1 111 ? 12.828 24.75 7.891 1 95.81 111 GLU A N 1
ATOM 910 C CA . GLU A 1 111 ? 13.336 24.094 9.086 1 95.81 111 GLU A CA 1
ATOM 911 C C . GLU A 1 111 ? 13.391 22.578 8.891 1 95.81 111 GLU A C 1
ATOM 913 O O . GLU A 1 111 ? 13.961 21.859 9.719 1 95.81 111 GLU A O 1
ATOM 918 N N . TYR A 1 112 ? 12.859 22.047 7.828 1 95.56 112 TYR A N 1
ATOM 919 C CA . TYR A 1 112 ? 12.688 20.625 7.605 1 95.56 112 TYR A CA 1
ATOM 920 C C . TYR A 1 112 ? 14.031 19.906 7.66 1 95.56 112 TYR A C 1
ATOM 922 O O . TYR A 1 112 ? 14.156 18.859 8.312 1 95.56 112 TYR A O 1
ATOM 930 N N . PRO A 1 113 ? 15.148 20.391 7.043 1 95.62 113 PRO A N 1
ATOM 931 C CA . PRO A 1 113 ? 16.422 19.672 7.078 1 95.62 113 PRO A CA 1
ATOM 932 C C . PRO A 1 113 ? 16.938 19.453 8.5 1 95.62 113 PRO A C 1
ATOM 934 O O . PRO A 1 113 ? 17.438 18.359 8.82 1 95.62 113 PRO A O 1
ATOM 937 N N . LYS A 1 114 ? 16.766 20.406 9.328 1 95.31 114 LYS A N 1
ATOM 938 C CA . LYS A 1 114 ? 17.172 20.266 10.727 1 95.31 114 LYS A CA 1
ATOM 939 C C . LYS A 1 114 ? 16.266 19.281 11.461 1 95.31 114 LYS A C 1
ATOM 941 O O . LYS A 1 114 ? 16.75 18.484 12.266 1 95.31 114 LYS A O 1
ATOM 946 N N . TRP A 1 115 ? 15 19.375 11.203 1 94.44 115 TRP A N 1
ATOM 947 C CA . TRP A 1 115 ? 14.016 18.516 11.836 1 94.44 115 TRP A CA 1
ATOM 948 C C . TRP A 1 115 ? 14.273 17.047 11.492 1 94.44 115 TRP A C 1
ATOM 950 O O . TRP A 1 115 ? 14.297 16.188 12.367 1 94.44 115 TRP A O 1
ATOM 960 N N . ILE A 1 116 ? 14.492 16.719 10.234 1 94.12 116 ILE A N 1
ATOM 961 C CA . ILE A 1 116 ? 14.695 15.352 9.781 1 94.12 116 ILE A CA 1
ATOM 962 C C . ILE A 1 116 ? 16 14.805 10.367 1 94.12 116 ILE A C 1
ATOM 964 O O . ILE A 1 116 ? 16.094 13.617 10.68 1 94.12 116 ILE A O 1
ATOM 968 N N . ALA A 1 117 ? 17.016 15.625 10.5 1 94.56 117 ALA A N 1
ATOM 969 C CA . ALA A 1 117 ? 18.281 15.203 11.102 1 94.56 117 ALA A CA 1
ATOM 970 C C . ALA A 1 117 ? 18.078 14.797 12.562 1 94.56 117 ALA A C 1
ATOM 972 O O . ALA A 1 117 ? 18.703 13.844 13.039 1 94.56 117 ALA A O 1
ATOM 973 N N . LYS A 1 118 ? 17.25 15.445 13.195 1 92.69 118 LYS A N 1
ATOM 974 C CA . LYS A 1 118 ? 17 15.211 14.617 1 92.69 118 LYS A CA 1
ATOM 975 C C . LYS A 1 118 ? 16.25 13.898 14.828 1 92.69 118 LYS A C 1
ATOM 977 O O . LYS A 1 118 ? 16.5 13.18 15.797 1 92.69 118 LYS A O 1
ATOM 982 N N . TYR A 1 119 ? 15.352 13.578 13.922 1 91.62 119 TYR A N 1
ATOM 983 C CA . TYR A 1 119 ? 14.43 12.484 14.188 1 91.62 119 TYR A CA 1
ATOM 984 C C . TYR A 1 119 ? 14.672 11.32 13.227 1 91.62 119 TYR A C 1
ATOM 986 O O . TYR A 1 119 ? 13.836 10.422 13.109 1 91.62 119 TYR A O 1
ATOM 994 N N . ARG A 1 120 ? 15.781 11.258 12.523 1 91.5 120 ARG A N 1
ATOM 995 C CA . ARG A 1 120 ? 16.094 10.312 11.453 1 91.5 120 ARG A CA 1
ATOM 996 C C . ARG A 1 120 ? 15.898 8.875 11.922 1 91.5 120 ARG A C 1
ATOM 998 O O . ARG A 1 120 ? 15.359 8.047 11.188 1 91.5 120 ARG A O 1
ATOM 1005 N N . LYS A 1 121 ? 16.281 8.523 13.094 1 91.75 121 LYS A N 1
ATOM 1006 C CA . LYS A 1 121 ? 16.234 7.148 13.586 1 91.75 121 LYS A CA 1
ATOM 1007 C C . LYS A 1 121 ? 14.797 6.699 13.852 1 91.75 121 LYS A C 1
ATOM 1009 O O . LYS A 1 121 ? 14.461 5.531 13.648 1 91.75 121 LYS A O 1
ATOM 1014 N N . ASP A 1 122 ? 13.953 7.641 14.273 1 90.62 122 ASP A N 1
ATOM 1015 C CA . ASP A 1 122 ? 12.562 7.344 14.609 1 90.62 122 ASP A CA 1
ATOM 1016 C C . ASP A 1 122 ? 11.719 7.176 13.344 1 90.62 122 ASP A C 1
ATOM 1018 O O . ASP A 1 122 ? 10.594 6.672 13.398 1 90.62 122 ASP A O 1
ATOM 1022 N N . LEU A 1 123 ? 12.297 7.527 12.203 1 93.75 123 LEU A N 1
ATOM 1023 C CA . LEU A 1 123 ? 11.539 7.562 10.961 1 93.75 123 LEU A CA 1
ATOM 1024 C C . LEU A 1 123 ? 11.719 6.27 10.18 1 93.75 123 LEU A C 1
ATOM 1026 O O . LEU A 1 123 ? 11.125 6.098 9.109 1 93.75 123 LEU A O 1
ATOM 1030 N N . ILE A 1 124 ? 12.477 5.328 10.695 1 94.06 124 ILE A N 1
ATOM 1031 C CA . ILE A 1 124 ? 12.68 4.039 10.039 1 94.06 124 ILE A CA 1
ATOM 1032 C C . ILE A 1 124 ? 11.469 3.141 10.289 1 94.06 124 ILE A C 1
ATOM 1034 O O . ILE A 1 124 ? 11.07 2.918 11.438 1 94.06 124 ILE A O 1
ATOM 1038 N N . ILE A 1 125 ? 10.883 2.672 9.203 1 95.19 125 ILE A N 1
ATOM 1039 C CA . ILE A 1 125 ? 9.695 1.829 9.312 1 95.19 125 ILE A CA 1
ATOM 1040 C C . ILE A 1 125 ? 9.93 0.513 8.57 1 95.19 125 ILE A C 1
ATOM 1042 O O . ILE A 1 125 ? 10.656 0.473 7.574 1 95.19 125 ILE A O 1
ATOM 1046 N N . GLY A 1 126 ? 9.344 -0.52 9.094 1 93.56 126 GLY A N 1
ATOM 1047 C CA . GLY A 1 126 ? 9.453 -1.826 8.461 1 93.56 126 GLY A CA 1
ATOM 1048 C C . GLY A 1 126 ? 8.25 -2.178 7.609 1 93.56 126 GLY A C 1
ATOM 1049 O O . GLY A 1 126 ? 7.172 -1.594 7.773 1 93.56 126 GLY A O 1
ATOM 1050 N N . TYR A 1 127 ? 8.398 -3.182 6.785 1 94.06 127 TYR A N 1
ATOM 1051 C CA . TYR A 1 127 ? 7.348 -3.615 5.867 1 94.06 127 TYR A CA 1
ATOM 1052 C C . TYR A 1 127 ? 6.137 -4.129 6.637 1 94.06 127 TYR A C 1
ATOM 1054 O O . TYR A 1 127 ? 4.992 -3.863 6.254 1 94.06 127 TYR A O 1
ATOM 1062 N N . ILE A 1 128 ? 6.359 -4.848 7.66 1 94.5 128 ILE A N 1
ATOM 1063 C CA . ILE A 1 128 ? 5.285 -5.457 8.438 1 94.5 128 ILE A CA 1
ATOM 1064 C C . ILE A 1 128 ? 4.43 -4.367 9.078 1 94.5 128 ILE A C 1
ATOM 1066 O O . ILE A 1 128 ? 3.199 -4.449 9.07 1 94.5 128 ILE A O 1
ATOM 1070 N N . GLU A 1 129 ? 5.129 -3.404 9.617 1 95.69 129 GLU A N 1
ATOM 1071 C CA . GLU A 1 129 ? 4.43 -2.268 10.211 1 95.69 129 GLU A CA 1
ATOM 1072 C C . GLU A 1 129 ? 3.576 -1.545 9.172 1 95.69 129 GLU A C 1
ATOM 1074 O O . GLU A 1 129 ? 2.436 -1.168 9.453 1 95.69 129 GLU A O 1
ATOM 1079 N N . ILE A 1 130 ? 4.102 -1.394 7.988 1 96.75 130 ILE A N 1
ATOM 1080 C CA . ILE A 1 130 ? 3.391 -0.726 6.902 1 96.75 130 ILE A CA 1
ATOM 1081 C C . ILE A 1 130 ? 2.141 -1.523 6.539 1 96.75 130 ILE A C 1
ATOM 1083 O O . ILE A 1 130 ? 1.049 -0.959 6.422 1 96.75 130 ILE A O 1
ATOM 1087 N N . ASN A 1 131 ? 2.312 -2.77 6.406 1 94.75 131 ASN A N 1
ATOM 1088 C CA . ASN A 1 131 ? 1.179 -3.607 6.027 1 94.75 131 ASN A CA 1
ATOM 1089 C C . ASN A 1 131 ? 0.098 -3.605 7.105 1 94.75 131 ASN A C 1
ATOM 1091 O O . ASN A 1 131 ? -1.094 -3.582 6.797 1 94.75 131 ASN A O 1
ATOM 1095 N N . PHE A 1 132 ? 0.498 -3.719 8.312 1 94.31 132 PHE A N 1
ATOM 1096 C CA . PHE A 1 132 ? -0.451 -3.689 9.422 1 94.31 132 PHE A CA 1
ATOM 1097 C C . PHE A 1 132 ? -1.272 -2.406 9.398 1 94.31 132 PHE A C 1
ATOM 1099 O O . PHE A 1 132 ? -2.502 -2.447 9.484 1 94.31 132 PHE A O 1
ATOM 1106 N N . LYS A 1 133 ? -0.627 -1.337 9.281 1 95.69 133 LYS A N 1
ATOM 1107 C CA . LYS A 1 133 ? -1.312 -0.047 9.266 1 95.69 133 LYS A CA 1
ATOM 1108 C C . LYS A 1 133 ? -2.189 0.094 8.023 1 95.69 133 LYS A C 1
ATOM 1110 O O . LYS A 1 133 ? -3.293 0.64 8.094 1 95.69 133 LYS A O 1
ATOM 1115 N N . TYR A 1 134 ? -1.678 -0.373 6.898 1 94.31 134 TYR A N 1
ATOM 1116 C CA . TYR A 1 134 ? -2.447 -0.331 5.66 1 94.31 134 TYR A CA 1
ATOM 1117 C C . TYR A 1 134 ? -3.76 -1.093 5.809 1 94.31 134 TYR A C 1
ATOM 1119 O O . TYR A 1 134 ? -4.82 -0.6 5.418 1 94.31 134 TYR A O 1
ATOM 1127 N N . LYS A 1 135 ? -3.664 -2.205 6.387 1 90 135 LYS A N 1
ATOM 1128 C CA . LYS A 1 135 ? -4.859 -3.016 6.605 1 90 135 LYS A CA 1
ATOM 1129 C C . LYS A 1 135 ? -5.832 -2.314 7.547 1 90 135 LYS A C 1
ATOM 1131 O O . LYS A 1 135 ? -7.043 -2.318 7.312 1 90 135 LYS A O 1
ATOM 1136 N N . LYS A 1 136 ? -5.32 -1.774 8.57 1 91.12 136 LYS A N 1
ATOM 1137 C CA . LYS A 1 136 ? -6.156 -1.064 9.531 1 91.12 136 LYS A CA 1
ATOM 1138 C C . LYS A 1 136 ? -6.887 0.103 8.875 1 91.12 136 LYS A C 1
ATOM 1140 O O . LYS A 1 136 ? -8.078 0.301 9.102 1 91.12 136 LYS A O 1
ATOM 1145 N N . LEU A 1 137 ? -6.16 0.821 8.062 1 91.44 137 LEU A N 1
ATOM 1146 C CA . LEU A 1 137 ? -6.758 1.978 7.406 1 91.44 137 LEU A CA 1
ATOM 1147 C C . LEU A 1 137 ? -7.734 1.541 6.32 1 91.44 137 LEU A C 1
ATOM 1149 O O . LEU A 1 137 ? -8.664 2.279 5.98 1 91.44 137 LEU A O 1
ATOM 1153 N N . SER A 1 138 ? -7.445 0.385 5.805 1 84 138 SER A N 1
ATOM 1154 C CA . SER A 1 138 ? -8.258 -0.108 4.699 1 84 138 SER A CA 1
ATOM 1155 C C . SER A 1 138 ? -9.562 -0.726 5.203 1 84 138 SER A C 1
ATOM 1157 O O . SER A 1 138 ? -10.484 -0.963 4.422 1 84 138 SER A O 1
ATOM 1159 N N . LYS A 1 139 ? -9.531 -1.133 6.527 1 73.31 139 LYS A N 1
ATOM 1160 C CA . LYS A 1 139 ? -10.703 -1.791 7.086 1 73.31 139 LYS A CA 1
ATOM 1161 C C . LYS A 1 139 ? -11.914 -0.856 7.082 1 73.31 139 LYS A C 1
ATOM 1163 O O . LYS A 1 139 ? -11.781 0.338 7.359 1 73.31 139 LYS A O 1
ATOM 1168 N N . ALA A 1 140 ? -12.945 -1.169 6.391 1 54.34 140 ALA A N 1
ATOM 1169 C CA . ALA A 1 140 ? -14.195 -0.429 6.273 1 54.34 140 ALA A CA 1
ATOM 1170 C C . ALA A 1 140 ? -14.859 -0.262 7.637 1 54.34 140 ALA A C 1
ATOM 1172 O O . ALA A 1 140 ? -15.242 -1.247 8.273 1 54.34 140 ALA A O 1
ATOM 1173 N N . ASP A 1 141 ? -14.336 0.339 8.695 1 45.66 141 ASP A N 1
ATOM 1174 C CA . ASP A 1 141 ? -15.352 0.495 9.742 1 45.66 141 ASP A CA 1
ATOM 1175 C C . ASP A 1 141 ? -16.703 0.861 9.141 1 45.66 141 ASP A C 1
ATOM 1177 O O . ASP A 1 141 ? -17.672 1.069 9.875 1 45.66 141 ASP A O 1
ATOM 1181 N N . VAL A 1 142 ? -16.734 1.734 8.156 1 40.06 142 VAL A N 1
ATOM 1182 C CA . VAL A 1 142 ? -18.094 2.115 7.746 1 40.06 142 VAL A CA 1
ATOM 1183 C C . VAL A 1 142 ? -18.906 0.864 7.434 1 40.06 142 VAL A C 1
ATOM 1185 O O . VAL A 1 142 ? -18.391 -0.102 6.871 1 40.06 142 VAL A O 1
ATOM 1188 N N . THR A 1 143 ? -19.891 0.589 8.273 1 36.75 143 THR A N 1
ATOM 1189 C CA . THR A 1 143 ? -20.891 -0.468 8.133 1 36.75 143 THR A CA 1
ATOM 1190 C C . THR A 1 143 ? -21.016 -0.893 6.672 1 36.75 143 THR A C 1
ATOM 1192 O O . THR A 1 143 ? -20.734 -0.109 5.762 1 36.75 143 THR A O 1
ATOM 1195 N N . SER A 1 144 ? -20.938 -2.188 6.449 1 36.78 144 SER A N 1
ATOM 1196 C CA . SER A 1 144 ? -21.234 -2.715 5.121 1 36.78 144 SER A CA 1
ATOM 1197 C C . SER A 1 144 ? -22.109 -1.753 4.332 1 36.78 144 SER A C 1
ATOM 1199 O O . SER A 1 144 ? -22.109 -1.761 3.1 1 36.78 144 SER A O 1
ATOM 1201 N N . GLU A 1 145 ? -22.938 -1.038 5.02 1 35.31 145 GLU A N 1
ATOM 1202 C CA . GLU A 1 145 ? -23.922 -0.071 4.535 1 35.31 145 GLU A CA 1
ATOM 1203 C C . GLU A 1 145 ? -23.234 1.184 3.998 1 35.31 145 GLU A C 1
ATOM 1205 O O . GLU A 1 145 ? -23.641 1.719 2.963 1 35.31 145 GLU A O 1
ATOM 1210 N N . GLU A 1 146 ? -22.391 1.783 4.727 1 36.16 146 GLU A N 1
ATOM 1211 C CA . GLU A 1 146 ? -21.844 3.094 4.387 1 36.16 146 GLU A CA 1
ATOM 1212 C C . GLU A 1 146 ? -20.766 2.98 3.312 1 36.16 146 GLU A C 1
ATOM 1214 O O . GLU A 1 146 ? -20.609 3.879 2.48 1 36.16 146 GLU A O 1
ATOM 1219 N N . ILE A 1 147 ? -20.047 2.094 3.416 1 39.84 147 ILE A N 1
ATOM 1220 C CA . ILE A 1 147 ? -19.016 1.906 2.387 1 39.84 147 ILE A CA 1
ATOM 1221 C C . ILE A 1 147 ? -19.688 1.619 1.046 1 39.84 147 ILE A C 1
ATOM 1223 O O . ILE A 1 147 ? -19.234 2.078 0 1 39.84 147 ILE A O 1
ATOM 1227 N N . ASP A 1 148 ? -20.828 0.996 1.2 1 35 148 ASP A N 1
ATOM 1228 C CA . ASP A 1 148 ? -21.688 0.817 0.038 1 35 148 ASP A CA 1
ATOM 1229 C C . ASP A 1 148 ? -22.25 2.154 -0.437 1 35 148 ASP A C 1
ATOM 1231 O O . ASP A 1 148 ? -22.406 2.381 -1.641 1 35 148 ASP A O 1
ATOM 1235 N N . CYS A 1 149 ? -22.562 3.053 0.479 1 31.92 149 CYS A N 1
ATOM 1236 C CA . CYS A 1 149 ? -23.172 4.352 0.202 1 31.92 149 CYS A CA 1
ATOM 1237 C C . CYS A 1 149 ? -22.141 5.312 -0.385 1 31.92 149 CYS A C 1
ATOM 1239 O O . CYS A 1 149 ? -22.453 6.07 -1.309 1 31.92 149 CYS A O 1
ATOM 1241 N N . TYR A 1 150 ? -21.078 5.598 0.238 1 34.16 150 TYR A N 1
ATOM 1242 C CA . TYR A 1 150 ? -20.172 6.672 -0.171 1 34.16 150 TYR A CA 1
ATOM 1243 C C . TYR A 1 150 ? -19.484 6.336 -1.488 1 34.16 150 TYR A C 1
ATOM 1245 O O . TYR A 1 150 ? -19.344 7.199 -2.355 1 34.16 150 TYR A O 1
ATOM 1253 N N . ASP A 1 151 ? -19.125 5.18 -1.557 1 35.25 151 ASP A N 1
ATOM 1254 C CA . ASP A 1 151 ? -18.703 4.871 -2.92 1 35.25 151 ASP A CA 1
ATOM 1255 C C . ASP A 1 151 ? -19.844 5.105 -3.91 1 35.25 151 ASP A C 1
ATOM 1257 O O . ASP A 1 151 ? -19.609 5.582 -5.023 1 35.25 151 ASP A O 1
ATOM 1261 N N . TYR A 1 152 ? -21.016 5.133 -3.256 1 31.47 152 TYR A N 1
ATOM 1262 C CA . TYR A 1 152 ? -22.219 5.539 -3.965 1 31.47 152 TYR A CA 1
ATOM 1263 C C . TYR A 1 152 ? -22.297 7.055 -4.082 1 31.47 152 TYR A C 1
ATOM 1265 O O . TYR A 1 152 ? -22.562 7.59 -5.168 1 31.47 152 TYR A O 1
ATOM 1273 N N . ASN A 1 153 ? -22.188 7.773 -3.072 1 34.34 153 ASN A N 1
ATOM 1274 C CA . ASN A 1 153 ? -22.344 9.227 -3.115 1 34.34 153 ASN A CA 1
ATOM 1275 C C . ASN A 1 153 ? -21.203 9.891 -3.881 1 34.34 153 ASN A C 1
ATOM 1277 O O . ASN A 1 153 ? -21.422 10.852 -4.625 1 34.34 153 ASN A O 1
ATOM 1281 N N . LEU A 1 154 ? -20.094 9.523 -3.758 1 36.62 154 LEU A N 1
ATOM 1282 C CA . LEU A 1 154 ? -19.031 10.117 -4.566 1 36.62 154 LEU A CA 1
ATOM 1283 C C . LEU A 1 154 ? -19.219 9.766 -6.039 1 36.62 154 LEU A C 1
ATOM 1285 O O . LEU A 1 154 ? -19.062 10.625 -6.91 1 36.62 154 LEU A O 1
ATOM 1289 N N . ALA A 1 155 ? -19.719 8.562 -6.34 1 34.22 155 ALA A N 1
ATOM 1290 C CA . ALA A 1 155 ? -20.172 8.266 -7.695 1 34.22 155 ALA A CA 1
ATOM 1291 C C . ALA A 1 155 ? -21.391 9.117 -8.062 1 34.22 155 ALA A C 1
ATOM 1293 O O . ALA A 1 155 ? -21.469 9.625 -9.18 1 34.22 155 ALA A O 1
ATOM 1294 N N . VAL A 1 156 ? -22.109 9.398 -7.102 1 33.06 156 VAL A N 1
ATOM 1295 C CA . VAL A 1 156 ? -23.281 10.266 -7.297 1 33.06 156 VAL A CA 1
ATOM 1296 C C . VAL A 1 156 ? -22.812 11.719 -7.461 1 33.06 156 VAL A C 1
ATOM 1298 O O . VAL A 1 156 ? -23.266 12.422 -8.367 1 33.06 156 VAL A O 1
ATOM 1301 N N . THR A 1 157 ? -22 12.188 -6.707 1 31.5 157 THR A N 1
ATOM 1302 C CA . THR A 1 157 ? -21.594 13.586 -6.797 1 31.5 157 THR A CA 1
ATOM 1303 C C . THR A 1 157 ? -20.766 13.828 -8.062 1 31.5 157 THR A C 1
ATOM 1305 O O . THR A 1 157 ? -20.969 14.828 -8.75 1 31.5 157 THR A O 1
ATOM 1308 N N . GLN A 1 158 ? -20.016 12.961 -8.469 1 34.97 158 GLN A N 1
ATOM 1309 C CA . GLN A 1 158 ? -19.266 13.141 -9.711 1 34.97 158 GLN A CA 1
ATOM 1310 C C . GLN A 1 158 ? -20.172 12.938 -10.922 1 34.97 158 GLN A C 1
ATOM 1312 O O . GLN A 1 158 ? -20.016 13.625 -11.938 1 34.97 158 GLN A O 1
ATOM 1317 N N . LEU A 1 159 ? -21.172 12.141 -10.75 1 30.7 159 LEU A N 1
ATOM 1318 C CA . LEU A 1 159 ? -22.25 12.094 -11.742 1 30.7 159 LEU A CA 1
ATOM 1319 C C . LEU A 1 159 ? -23 13.414 -11.781 1 30.7 159 LEU A C 1
ATOM 1321 O O . LEU A 1 159 ? -23.375 13.891 -12.852 1 30.7 159 LEU A O 1
ATOM 1325 N N . ILE A 1 160 ? -23.203 13.938 -10.688 1 31.98 160 ILE A N 1
ATOM 1326 C CA . ILE A 1 160 ? -23.875 15.234 -10.656 1 31.98 160 ILE A CA 1
ATOM 1327 C C . ILE A 1 160 ? -22.984 16.297 -11.273 1 31.98 160 ILE A C 1
ATOM 1329 O O . ILE A 1 160 ? -23.438 17.109 -12.078 1 31.98 160 ILE A O 1
ATOM 1333 N N . GLU A 1 161 ? -21.781 16.234 -10.914 1 34.28 161 GLU A N 1
ATOM 1334 C CA . GLU A 1 161 ? -20.938 17.281 -11.469 1 34.28 161 GLU A CA 1
ATOM 1335 C C . GLU A 1 161 ? -20.625 17.031 -12.945 1 34.28 161 GLU A C 1
ATOM 1337 O O . GLU A 1 161 ? -20.562 17.984 -13.734 1 34.28 161 GLU A O 1
ATOM 1342 N N . SER A 1 162 ? -20.438 15.773 -13.242 1 33.16 162 SER A N 1
ATOM 1343 C CA . SER A 1 162 ? -20.266 15.516 -14.664 1 33.16 162 SER A CA 1
ATOM 1344 C C . SER A 1 162 ? -21.578 15.711 -15.422 1 33.16 162 SER A C 1
ATOM 1346 O O . SER A 1 162 ? -21.578 16.094 -16.594 1 33.16 162 SER A O 1
ATOM 1348 N N . SER A 1 163 ? -22.594 15.281 -14.766 1 30.81 163 SER A N 1
ATOM 1349 C CA . SER A 1 163 ? -23.891 15.516 -15.422 1 30.81 163 SER A CA 1
ATOM 1350 C C . SER A 1 163 ? -24.188 17 -15.523 1 30.81 163 SER A C 1
ATOM 1352 O O . SER A 1 163 ? -25.109 17.406 -16.234 1 30.81 163 SER A O 1
ATOM 1354 N N . THR A 1 164 ? -23.719 17.703 -14.586 1 29.39 164 THR A N 1
ATOM 1355 C CA . THR A 1 164 ? -24.062 19.109 -14.703 1 29.39 164 THR A CA 1
ATOM 1356 C C . THR A 1 164 ? -23.188 19.781 -15.766 1 29.39 164 THR A C 1
ATOM 1358 O O . THR A 1 164 ? -23.234 21 -15.93 1 29.39 164 THR A O 1
ATOM 1361 N N . ARG A 1 165 ? -22.25 19 -16.375 1 30.92 165 ARG A N 1
ATOM 1362 C CA . ARG A 1 165 ? -21.719 19.797 -17.484 1 30.92 165 ARG A CA 1
ATOM 1363 C C . ARG A 1 165 ? -22.781 20.047 -18.547 1 30.92 165 ARG A C 1
ATOM 1365 O O . ARG A 1 165 ? -23.406 19.109 -19.031 1 30.92 165 ARG A O 1
ATOM 1372 N N . PRO A 1 166 ? -23.188 21.203 -18.734 1 28.3 166 PRO A N 1
ATOM 1373 C CA . PRO A 1 166 ? -24.109 21.641 -19.781 1 28.3 166 PRO A CA 1
ATOM 1374 C C . PRO A 1 166 ? -23.656 21.188 -21.172 1 28.3 166 PRO A C 1
ATOM 1376 O O . PRO A 1 166 ? -22.469 21.188 -21.484 1 28.3 166 PRO A O 1
ATOM 1379 N N . GLU A 1 167 ? -24.234 20.125 -21.812 1 28.53 167 GLU A N 1
ATOM 1380 C CA . GLU A 1 167 ? -24.219 20.109 -23.266 1 28.53 167 GLU A CA 1
ATOM 1381 C C . GLU A 1 167 ? -24.328 21.516 -23.859 1 28.53 167 GLU A C 1
ATOM 1383 O O . GLU A 1 167 ? -25.312 22.203 -23.609 1 28.53 167 GLU A O 1
ATOM 1388 N N . LYS A 1 168 ? -23.328 22.281 -24 1 28.06 168 LYS A N 1
ATOM 1389 C CA . LYS A 1 168 ? -23.453 23.359 -24.953 1 28.06 168 LYS A CA 1
ATOM 1390 C C . LYS A 1 168 ? -24.031 22.875 -26.281 1 28.06 168 LYS A C 1
ATOM 1392 O O . LYS A 1 168 ? -23.453 22 -26.938 1 28.06 168 LYS A O 1
ATOM 1397 N N . LEU A 1 169 ? -25.297 22.781 -26.422 1 24.38 169 LEU A N 1
ATOM 1398 C CA . LEU A 1 169 ? -26.062 22.891 -27.656 1 24.38 169 LEU A CA 1
ATOM 1399 C C . LEU A 1 169 ? -25.422 23.906 -28.609 1 24.38 169 LEU A C 1
ATOM 1401 O O . LEU A 1 169 ? -25.344 25.094 -28.281 1 24.38 169 LEU A O 1
ATOM 1405 N N . GLU A 1 170 ? -24.328 23.5 -29.266 1 26.53 170 GLU A N 1
ATOM 1406 C CA . GLU A 1 170 ? -24.156 24.219 -30.516 1 26.53 170 GLU A CA 1
ATOM 1407 C C . GLU A 1 170 ? -25.469 24.297 -31.297 1 26.53 170 GLU A C 1
ATOM 1409 O O . GLU A 1 170 ? -26.031 23.281 -31.672 1 26.53 170 GLU A O 1
ATOM 1414 N N . GLY A 1 171 ? -26.328 25.094 -30.672 1 24 171 GLY A N 1
ATOM 1415 C CA . GLY A 1 171 ? -27.109 25.891 -31.609 1 24 171 GLY A CA 1
ATOM 1416 C C . GLY A 1 171 ? -26.25 26.859 -32.406 1 24 171 GLY A C 1
ATOM 1417 O O . GLY A 1 171 ? -25.156 27.219 -31.984 1 24 171 GLY A O 1
ATOM 1418 N N . MET B 1 1 ? -12.219 -14.562 33.75 1 21.09 1 MET B N 1
ATOM 1419 C CA . MET B 1 1 ? -12.688 -15.273 32.562 1 21.09 1 MET B CA 1
ATOM 1420 C C . MET B 1 1 ? -12.516 -14.422 31.297 1 21.09 1 MET B C 1
ATOM 1422 O O . MET B 1 1 ? -13.156 -13.375 31.172 1 21.09 1 MET B O 1
ATOM 1426 N N . GLU B 1 2 ? -11.266 -14.188 30.734 1 26.28 2 GLU B N 1
ATOM 1427 C CA . GLU B 1 2 ? -10.703 -13.25 29.766 1 26.28 2 GLU B CA 1
ATOM 1428 C C . GLU B 1 2 ? -11.312 -13.445 28.391 1 26.28 2 GLU B C 1
ATOM 1430 O O . GLU B 1 2 ? -11.359 -14.57 27.875 1 26.28 2 GLU B O 1
ATOM 1435 N N . SER B 1 3 ? -12.391 -12.719 28.016 1 25.94 3 SER B N 1
ATOM 1436 C CA . SER B 1 3 ? -13.227 -12.766 26.812 1 25.94 3 SER B CA 1
ATOM 1437 C C . SER B 1 3 ? -12.383 -12.789 25.547 1 25.94 3 SER B C 1
ATOM 1439 O O . SER B 1 3 ? -11.594 -11.875 25.312 1 25.94 3 SER B O 1
ATOM 1441 N N . SER B 1 4 ? -11.945 -13.945 25.109 1 24.53 4 SER B N 1
ATOM 1442 C CA . SER B 1 4 ? -11.258 -14.273 23.859 1 24.53 4 SER B CA 1
ATOM 1443 C C . SER B 1 4 ? -11.969 -13.664 22.656 1 24.53 4 SER B C 1
ATOM 1445 O O . SER B 1 4 ? -13.062 -14.086 22.297 1 24.53 4 SER B O 1
ATOM 1447 N N . GLN B 1 5 ? -12.086 -12.359 22.594 1 28.09 5 GLN B N 1
ATOM 1448 C CA . GLN B 1 5 ? -12.719 -11.727 21.438 1 28.09 5 GLN B CA 1
ATOM 1449 C C . GLN B 1 5 ? -12.32 -12.422 20.141 1 28.09 5 GLN B C 1
ATOM 1451 O O . GLN B 1 5 ? -11.133 -12.523 19.828 1 28.09 5 GLN B O 1
ATOM 1456 N N . SER B 1 6 ? -13.047 -13.445 19.766 1 26 6 SER B N 1
ATOM 1457 C CA . SER B 1 6 ? -13 -14.18 18.516 1 26 6 SER B CA 1
ATOM 1458 C C . SER B 1 6 ? -12.82 -13.234 17.328 1 26 6 SER B C 1
ATOM 1460 O O . SER B 1 6 ? -13.625 -12.32 17.125 1 26 6 SER B O 1
ATOM 1462 N N . ILE B 1 7 ? -11.727 -12.828 17.016 1 29.78 7 ILE B N 1
ATOM 1463 C CA . ILE B 1 7 ? -11.469 -12.211 15.711 1 29.78 7 ILE B CA 1
ATOM 1464 C C . ILE B 1 7 ? -12.227 -12.969 14.625 1 29.78 7 ILE B C 1
ATOM 1466 O O . ILE B 1 7 ? -11.914 -14.133 14.344 1 29.78 7 ILE B O 1
ATOM 1470 N N . GLU B 1 8 ? -13.539 -12.969 14.648 1 30.73 8 GLU B N 1
ATOM 1471 C CA . GLU B 1 8 ? -14.344 -13.539 13.57 1 30.73 8 GLU B CA 1
ATOM 1472 C C . GLU B 1 8 ? -13.664 -13.359 12.219 1 30.73 8 GLU B C 1
ATOM 1474 O O . GLU B 1 8 ? -13.25 -12.25 11.867 1 30.73 8 GLU B O 1
ATOM 1479 N N . ASN B 1 9 ? -12.977 -14.305 11.703 1 29.92 9 ASN B N 1
ATOM 1480 C CA . ASN B 1 9 ? -12.422 -14.57 10.383 1 29.92 9 ASN B CA 1
ATOM 1481 C C . ASN B 1 9 ? -13.43 -14.25 9.273 1 29.92 9 ASN B C 1
ATOM 1483 O O . ASN B 1 9 ? -14.148 -15.133 8.805 1 29.92 9 ASN B O 1
ATOM 1487 N N . ASN B 1 10 ? -14.312 -13.344 9.414 1 31.19 10 ASN B N 1
ATOM 1488 C CA . ASN B 1 10 ? -15.109 -13.047 8.227 1 31.19 10 ASN B CA 1
ATOM 1489 C C . ASN B 1 10 ? -14.227 -12.875 6.992 1 31.19 10 ASN B C 1
ATOM 1491 O O . ASN B 1 10 ? -13.352 -12.008 6.969 1 31.19 10 ASN B O 1
ATOM 1495 N N . PRO B 1 11 ? -14.078 -13.906 6.191 1 35.53 11 PRO B N 1
ATOM 1496 C CA . PRO B 1 11 ? -13.273 -13.742 4.98 1 35.53 11 PRO B CA 1
ATOM 1497 C C . PRO B 1 11 ? -13.492 -12.391 4.301 1 35.53 11 PRO B C 1
ATOM 1499 O O . PRO B 1 11 ? -14.633 -12.031 3.996 1 35.53 11 PRO B O 1
ATOM 1502 N N . GLN B 1 12 ? -12.984 -11.461 4.672 1 44.81 12 GLN B N 1
ATOM 1503 C CA . GLN B 1 12 ? -13.125 -10.211 3.928 1 44.81 12 GLN B CA 1
ATOM 1504 C C . GLN B 1 12 ? -13.039 -10.453 2.424 1 44.81 12 GLN B C 1
ATOM 1506 O O . GLN B 1 12 ? -12.094 -11.094 1.948 1 44.81 12 GLN B O 1
ATOM 1511 N N . PRO B 1 13 ? -14.141 -10.367 1.688 1 50.75 13 PRO B N 1
ATOM 1512 C CA . PRO B 1 13 ? -14.102 -10.477 0.228 1 50.75 13 PRO B CA 1
ATOM 1513 C C . PRO B 1 13 ? -12.984 -9.641 -0.393 1 50.75 13 PRO B C 1
ATOM 1515 O O . PRO B 1 13 ? -12.492 -8.695 0.232 1 50.75 13 PRO B O 1
ATOM 1518 N N . LEU B 1 14 ? -12.32 -10.281 -1.356 1 61.44 14 LEU B N 1
ATOM 1519 C CA . LEU B 1 14 ? -11.375 -9.547 -2.191 1 61.44 14 LEU B CA 1
ATOM 1520 C C . LEU B 1 14 ? -11.898 -8.148 -2.504 1 61.44 14 LEU B C 1
ATOM 1522 O O . LEU B 1 14 ? -13.031 -7.996 -2.967 1 61.44 14 LEU B O 1
ATOM 1526 N N . SER B 1 15 ? -11.094 -7.25 -2.041 1 72.31 15 SER B N 1
ATOM 1527 C CA . SER B 1 15 ? -11.477 -5.887 -2.393 1 72.31 15 SER B CA 1
ATOM 1528 C C . SER B 1 15 ? -11.469 -5.68 -3.904 1 72.31 15 SER B C 1
ATOM 1530 O O . SER B 1 15 ? -10.75 -6.375 -4.625 1 72.31 15 SER B O 1
ATOM 1532 N N . TYR B 1 16 ? -12.312 -4.852 -4.34 1 74 16 TYR B N 1
ATOM 1533 C CA . TYR B 1 16 ? -12.359 -4.52 -5.762 1 74 16 TYR B CA 1
ATOM 1534 C C . TYR B 1 16 ? -10.992 -4.098 -6.27 1 74 16 TYR B C 1
ATOM 1536 O O . TYR B 1 16 ? -10.562 -4.523 -7.348 1 74 16 TYR B O 1
ATOM 1544 N N . LYS B 1 17 ? -10.367 -3.275 -5.539 1 82.31 17 LYS B N 1
ATOM 1545 C CA . LYS B 1 17 ? -9.047 -2.801 -5.957 1 82.31 17 LYS B CA 1
ATOM 1546 C C . LYS B 1 17 ? -8.055 -3.955 -6.062 1 82.31 17 LYS B C 1
ATOM 1548 O O . LYS B 1 17 ? -7.254 -4.004 -6.996 1 82.31 17 LYS B O 1
ATOM 1553 N N . ALA B 1 18 ? -8.148 -4.844 -5.125 1 85.75 18 ALA B N 1
ATOM 1554 C CA . ALA B 1 18 ? -7.301 -6.027 -5.207 1 85.75 18 ALA B CA 1
ATOM 1555 C C . ALA B 1 18 ? -7.602 -6.832 -6.469 1 85.75 18 ALA B C 1
ATOM 1557 O O . ALA B 1 18 ? -6.684 -7.309 -7.141 1 85.75 18 ALA B O 1
ATOM 1558 N N . TYR B 1 19 ? -8.867 -6.945 -6.758 1 83.81 19 TYR B N 1
ATOM 1559 C CA . TYR B 1 19 ? -9.258 -7.656 -7.973 1 83.81 19 TYR B CA 1
ATOM 1560 C C . TYR B 1 19 ? -8.703 -6.953 -9.211 1 83.81 19 TYR B C 1
ATOM 1562 O O . TYR B 1 19 ? -8.18 -7.605 -10.117 1 83.81 19 TYR B O 1
ATOM 1570 N N . LEU B 1 20 ? -8.82 -5.652 -9.25 1 85.88 20 LEU B N 1
ATOM 1571 C CA . LEU B 1 20 ? -8.297 -4.879 -10.367 1 85.88 20 LEU B CA 1
ATOM 1572 C C . LEU B 1 20 ? -6.793 -5.09 -10.516 1 85.88 20 LEU B C 1
ATOM 1574 O O . LEU B 1 20 ? -6.285 -5.203 -11.633 1 85.88 20 LEU B O 1
ATOM 1578 N N . PHE B 1 21 ? -6.152 -5.086 -9.438 1 91.88 21 PHE B N 1
ATOM 1579 C CA . PHE B 1 21 ? -4.719 -5.352 -9.477 1 91.88 21 PHE B CA 1
ATOM 1580 C C . PHE B 1 21 ? -4.438 -6.707 -10.117 1 91.88 21 PHE B C 1
ATOM 1582 O O . PHE B 1 21 ? -3.562 -6.824 -10.977 1 91.88 21 PHE B O 1
ATOM 1589 N N . MET B 1 22 ? -5.211 -7.723 -9.75 1 91.31 22 MET B N 1
ATOM 1590 C CA . MET B 1 22 ? -5.008 -9.07 -10.281 1 91.31 22 MET B CA 1
ATOM 1591 C C . MET B 1 22 ? -5.332 -9.125 -11.766 1 91.31 22 MET B C 1
ATOM 1593 O O . MET B 1 22 ? -4.652 -9.812 -12.531 1 91.31 22 MET B O 1
ATOM 1597 N N . LEU B 1 23 ? -6.332 -8.398 -12.109 1 89 23 LEU B N 1
ATOM 1598 C CA . LEU B 1 23 ? -6.695 -8.312 -13.516 1 89 23 LEU B CA 1
ATOM 1599 C C . LEU B 1 23 ? -5.551 -7.723 -14.336 1 89 23 LEU B C 1
ATOM 1601 O O . LEU B 1 23 ? -5.191 -8.258 -15.391 1 89 23 LEU B O 1
ATOM 1605 N N . ARG B 1 24 ? -4.965 -6.723 -13.922 1 92.06 24 ARG B N 1
ATOM 1606 C CA . ARG B 1 24 ? -3.859 -6.07 -14.609 1 92.06 24 ARG B CA 1
ATOM 1607 C C . ARG B 1 24 ? -2.635 -6.977 -14.664 1 92.06 24 ARG B C 1
ATOM 1609 O O . ARG B 1 24 ? -1.939 -7.031 -15.68 1 92.06 24 ARG B O 1
ATOM 1616 N N . LEU B 1 25 ? -2.43 -7.629 -13.578 1 94.44 25 LEU B N 1
ATOM 1617 C CA . LEU B 1 25 ? -1.321 -8.578 -13.555 1 94.44 25 LEU B CA 1
ATOM 1618 C C . LEU B 1 25 ? -1.527 -9.68 -14.594 1 94.44 25 LEU B C 1
ATOM 1620 O O . LEU B 1 25 ? -0.585 -10.07 -15.281 1 94.44 25 LEU B O 1
ATOM 1624 N N . SER B 1 26 ? -2.744 -10.156 -14.609 1 92.5 26 SER B N 1
ATOM 1625 C CA . SER B 1 26 ? -3.035 -11.219 -15.562 1 92.5 26 SER B CA 1
ATOM 1626 C C . SER B 1 26 ? -2.855 -10.734 -17 1 92.5 26 SER B C 1
ATOM 1628 O O . SER B 1 26 ? -2.416 -11.5 -17.859 1 92.5 26 SER B O 1
ATOM 1630 N N . GLU B 1 27 ? -3.199 -9.492 -17.25 1 92.25 27 GLU B N 1
ATOM 1631 C CA . GLU B 1 27 ? -2.994 -8.898 -18.562 1 92.25 27 GLU B CA 1
ATOM 1632 C C . GLU B 1 27 ? -1.511 -8.82 -18.906 1 92.25 27 GLU B C 1
ATOM 1634 O O . GLU B 1 27 ? -1.103 -9.211 -20 1 92.25 27 GLU B O 1
ATOM 1639 N N . GLU B 1 28 ? -0.714 -8.375 -18.016 1 92.75 28 GLU B N 1
ATOM 1640 C CA . GLU B 1 28 ? 0.73 -8.281 -18.203 1 92.75 28 GLU B CA 1
ATOM 1641 C C . GLU B 1 28 ? 1.348 -9.656 -18.453 1 92.75 28 GLU B C 1
ATOM 1643 O O . GLU B 1 28 ? 2.168 -9.82 -19.359 1 92.75 28 GLU B O 1
ATOM 1648 N N . GLY B 1 29 ? 0.951 -10.617 -17.625 1 94 29 GLY B N 1
ATOM 1649 C CA . GLY B 1 29 ? 1.451 -11.969 -17.797 1 94 29 GLY B CA 1
ATOM 1650 C C . GLY B 1 29 ? 1.069 -12.586 -19.125 1 94 29 GLY B C 1
ATOM 1651 O O . GLY B 1 29 ? 1.869 -13.289 -19.75 1 94 29 GLY B O 1
ATOM 1652 N N . SER B 1 30 ? -0.176 -12.289 -19.516 1 94.19 30 SER B N 1
ATOM 1653 C CA . SER B 1 30 ? -0.664 -12.812 -20.781 1 94.19 30 SER B CA 1
ATOM 1654 C C . SER B 1 30 ? 0.167 -12.297 -21.953 1 94.19 30 SER B C 1
ATOM 1656 O O . SER B 1 30 ? 0.509 -13.062 -22.859 1 94.19 30 SER B O 1
ATOM 1658 N N . GLU B 1 31 ? 0.479 -11.094 -21.953 1 92.12 31 GLU B N 1
ATOM 1659 C CA . GLU B 1 31 ? 1.276 -10.469 -23.016 1 92.12 31 GLU B CA 1
ATOM 1660 C C . GLU B 1 31 ? 2.689 -11.039 -23.047 1 92.12 31 GLU B C 1
ATOM 1662 O O . GLU B 1 31 ? 3.23 -11.312 -24.125 1 92.12 31 GLU B O 1
ATOM 1667 N N . LEU B 1 32 ? 3.221 -11.305 -21.984 1 91.38 32 LEU B N 1
ATOM 1668 C CA . LEU B 1 32 ? 4.613 -11.727 -21.891 1 91.38 32 LEU B CA 1
ATOM 1669 C C . LEU B 1 32 ? 4.75 -13.219 -22.156 1 91.38 32 LEU B C 1
ATOM 1671 O O . LEU B 1 32 ? 5.727 -13.656 -22.766 1 91.38 32 LEU B O 1
ATOM 1675 N N . LEU B 1 33 ? 3.785 -14.016 -21.703 1 92 33 LEU B N 1
ATOM 1676 C CA . LEU B 1 33 ? 3.92 -15.469 -21.75 1 92 33 LEU B CA 1
ATOM 1677 C C . LEU B 1 33 ? 3.137 -16.047 -22.92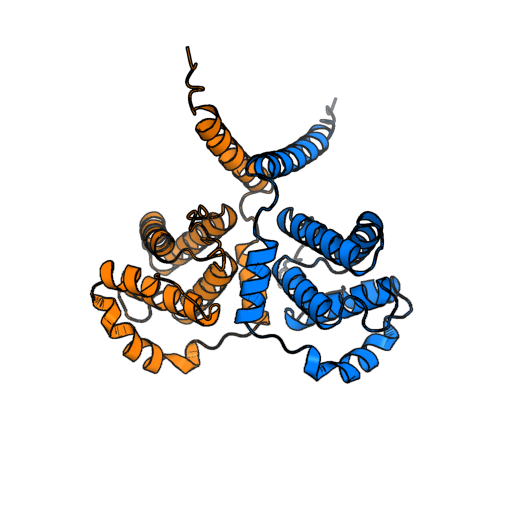2 1 92 33 LEU B C 1
ATOM 1679 O O . LEU B 1 33 ? 3.26 -17.25 -23.219 1 92 33 LEU B O 1
ATOM 1683 N N . SER B 1 34 ? 2.316 -15.289 -23.594 1 92.31 34 SER B N 1
ATOM 1684 C CA . SER B 1 34 ? 1.406 -15.773 -24.625 1 92.31 34 SER B CA 1
ATOM 1685 C C . SER B 1 34 ? 0.455 -16.828 -24.078 1 92.31 34 SER B C 1
ATOM 1687 O O . SER B 1 34 ? 0.233 -17.859 -24.703 1 92.31 34 SER B O 1
ATOM 1689 N N . ILE B 1 35 ? 0.076 -16.703 -22.859 1 91.94 35 ILE B N 1
ATOM 1690 C CA . ILE B 1 35 ? -0.958 -17.469 -22.188 1 91.94 35 ILE B CA 1
ATOM 1691 C C . ILE B 1 35 ? -2.225 -16.625 -22.047 1 91.94 35 ILE B C 1
ATOM 1693 O O . ILE B 1 35 ? -2.154 -15.43 -21.75 1 91.94 35 ILE B O 1
ATOM 1697 N N . PRO B 1 36 ? -3.316 -17.234 -22.312 1 93.62 36 PRO B N 1
ATOM 1698 C CA . PRO B 1 36 ? -4.547 -16.453 -22.188 1 93.62 36 PRO B CA 1
ATOM 1699 C C . PRO B 1 36 ? -4.688 -15.773 -20.828 1 93.62 36 PRO B C 1
ATOM 1701 O O . PRO B 1 36 ? -4.402 -16.391 -19.797 1 93.62 36 PRO B O 1
ATOM 1704 N N . LYS B 1 37 ? -5.156 -14.562 -20.797 1 91.62 37 LYS B N 1
ATOM 1705 C CA . LYS B 1 37 ? -5.312 -13.75 -19.594 1 91.62 37 LYS B CA 1
ATOM 1706 C C . LYS B 1 37 ? -6.211 -14.445 -18.578 1 91.62 37 LYS B C 1
ATOM 1708 O O . LYS B 1 37 ? -5.938 -14.406 -17.375 1 91.62 37 LYS B O 1
ATOM 1713 N N . ASP B 1 38 ? -7.215 -15.125 -19.047 1 86.5 38 ASP B N 1
ATOM 1714 C CA . ASP B 1 38 ? -8.18 -15.773 -18.172 1 86.5 38 ASP B CA 1
ATOM 1715 C C . ASP B 1 38 ? -7.539 -16.938 -17.406 1 86.5 38 ASP B C 1
ATOM 1717 O O . ASP B 1 38 ? -7.902 -17.203 -16.266 1 86.5 38 ASP B O 1
ATOM 1721 N N . SER B 1 39 ? -6.68 -17.562 -18.047 1 91.69 39 SER B N 1
ATOM 1722 C CA . SER B 1 39 ? -5.973 -18.656 -17.391 1 91.69 39 SER B CA 1
ATOM 1723 C C . SER B 1 39 ? -5.086 -18.156 -16.266 1 91.69 39 SER B C 1
ATOM 1725 O O . SER B 1 39 ? -5.07 -18.734 -15.172 1 91.69 39 SER B O 1
ATOM 1727 N N . ILE B 1 40 ? -4.41 -17.094 -16.516 1 93.81 40 ILE B N 1
ATOM 1728 C CA . ILE B 1 40 ? -3.537 -16.516 -15.5 1 93.81 40 ILE B CA 1
ATOM 1729 C C . ILE B 1 40 ? -4.375 -15.953 -14.359 1 93.81 40 ILE B C 1
ATOM 1731 O O . ILE B 1 40 ? -4.066 -16.188 -13.188 1 93.81 40 ILE B O 1
ATOM 1735 N N . LEU B 1 41 ? -5.496 -15.281 -14.719 1 90.81 41 LEU B N 1
ATOM 1736 C CA . LEU B 1 41 ? -6.379 -14.711 -13.703 1 90.81 41 LEU B CA 1
ATOM 1737 C C . LEU B 1 41 ? -6.969 -15.797 -12.812 1 90.81 41 LEU B C 1
ATOM 1739 O O . LEU B 1 41 ? -7.055 -15.633 -11.594 1 90.81 41 LEU B O 1
ATOM 1743 N N . LYS B 1 42 ? -7.309 -16.828 -13.414 1 89.62 42 LYS B N 1
ATOM 1744 C CA . LYS B 1 42 ? -7.867 -17.953 -12.656 1 89.62 42 LYS B CA 1
ATOM 1745 C C . LYS B 1 42 ? -6.875 -18.469 -11.617 1 89.62 42 LYS B C 1
ATOM 1747 O O . LYS B 1 42 ? -7.254 -18.719 -10.469 1 89.62 42 LYS B O 1
ATOM 1752 N N . GLU B 1 43 ? -5.617 -18.594 -12.016 1 91.56 43 GLU B N 1
ATOM 1753 C CA . GLU B 1 43 ? -4.59 -19.062 -11.078 1 91.56 43 GLU B CA 1
ATOM 1754 C C . GLU B 1 43 ? -4.375 -18.047 -9.961 1 91.56 43 GLU B C 1
ATOM 1756 O O . GLU B 1 43 ? -4.25 -18.422 -8.789 1 91.56 43 GLU B O 1
ATOM 1761 N N . LEU B 1 44 ? -4.352 -16.797 -10.312 1 93.62 44 LEU B N 1
ATOM 1762 C CA . LEU B 1 44 ? -4.184 -15.734 -9.328 1 93.62 44 LEU B CA 1
ATOM 1763 C C . LEU B 1 44 ? -5.332 -15.742 -8.328 1 93.62 44 LEU B C 1
ATOM 1765 O O . LEU B 1 44 ? -5.109 -15.633 -7.117 1 93.62 44 LEU B O 1
ATOM 1769 N N . LEU B 1 45 ? -6.5 -15.93 -8.852 1 88 45 LEU B N 1
ATOM 1770 C CA . LEU B 1 45 ? -7.68 -15.914 -7.996 1 88 45 LEU B CA 1
ATOM 1771 C C . LEU B 1 45 ? -7.723 -17.156 -7.105 1 88 45 LEU B C 1
ATOM 1773 O O . LEU B 1 45 ? -8.188 -17.078 -5.961 1 88 45 LEU B O 1
ATOM 1777 N N . THR B 1 46 ? -7.316 -18.219 -7.602 1 88.12 46 THR B N 1
ATOM 1778 C CA . THR B 1 46 ? -7.223 -19.438 -6.797 1 88.12 46 THR B CA 1
ATOM 1779 C C . THR B 1 46 ? -6.309 -19.219 -5.594 1 88.12 46 THR B C 1
ATOM 1781 O O . THR B 1 46 ? -6.664 -19.562 -4.465 1 88.12 46 THR B O 1
ATOM 1784 N N . ILE B 1 47 ? -5.156 -18.656 -5.848 1 91.69 47 ILE B N 1
ATOM 1785 C CA . ILE B 1 47 ? -4.207 -18.359 -4.781 1 91.69 47 ILE B CA 1
ATOM 1786 C C . ILE B 1 47 ? -4.801 -17.328 -3.824 1 91.69 47 ILE B C 1
ATOM 1788 O O . ILE B 1 47 ? -4.676 -17.469 -2.605 1 91.69 47 ILE B O 1
ATOM 1792 N N . GLN B 1 48 ? -5.402 -16.312 -4.371 1 89.19 48 GLN B N 1
ATOM 1793 C CA . GLN B 1 48 ? -6.051 -15.266 -3.588 1 89.19 48 GLN B CA 1
ATOM 1794 C C . GLN B 1 48 ? -7.082 -15.859 -2.631 1 89.19 48 GLN B C 1
ATOM 1796 O O . GLN B 1 48 ? -7.23 -15.383 -1.501 1 89.19 48 GLN B O 1
ATOM 1801 N N . GLN B 1 49 ? -7.762 -16.812 -3.02 1 84.62 49 GLN B N 1
ATOM 1802 C CA . GLN B 1 49 ? -8.758 -17.453 -2.178 1 84.62 49 GLN B CA 1
ATOM 1803 C C . GLN B 1 49 ? -8.102 -18.156 -0.986 1 84.62 49 GLN B C 1
ATOM 1805 O O . GLN B 1 49 ? -8.688 -18.219 0.098 1 84.62 49 GLN B O 1
ATOM 1810 N N . GLU B 1 50 ? -6.934 -18.594 -1.164 1 87 50 GLU B N 1
ATOM 1811 C CA . GLU B 1 50 ? -6.246 -19.359 -0.122 1 87 50 GLU B CA 1
ATOM 1812 C C . GLU B 1 50 ? -5.547 -18.422 0.866 1 87 50 GLU B C 1
ATOM 1814 O O . GLU B 1 50 ? -5.594 -18.656 2.078 1 87 50 GLU B O 1
ATOM 1819 N N . ILE B 1 51 ? -4.914 -17.375 0.298 1 90.38 51 ILE B N 1
ATOM 1820 C CA . ILE B 1 51 ? -4.035 -16.672 1.227 1 90.38 51 ILE B CA 1
ATOM 1821 C C . ILE B 1 51 ? -4.48 -15.219 1.353 1 90.38 51 ILE B C 1
ATOM 1823 O O . ILE B 1 51 ? -3.93 -14.461 2.152 1 90.38 51 ILE B O 1
ATOM 1827 N N . LYS B 1 52 ? -5.453 -14.695 0.645 1 88.94 52 LYS B N 1
ATOM 1828 C CA . LYS B 1 52 ? -6.129 -13.414 0.785 1 88.94 52 LYS B CA 1
ATOM 1829 C C . LYS B 1 52 ? -5.125 -12.258 0.779 1 88.94 52 LYS B C 1
ATOM 1831 O O . LYS B 1 52 ? -5.031 -11.508 1.751 1 88.94 52 LYS B O 1
ATOM 1836 N N . LEU B 1 53 ? -4.551 -12.062 -0.345 1 91.94 53 LEU B N 1
ATOM 1837 C CA . LEU B 1 53 ? -3.594 -10.977 -0.517 1 91.94 53 LEU B CA 1
ATOM 1838 C C . LEU B 1 53 ? -4.305 -9.625 -0.548 1 91.94 53 LEU B C 1
ATOM 1840 O O . LEU B 1 53 ? -5.332 -9.477 -1.216 1 91.94 53 LEU B O 1
ATOM 1844 N N . ASN B 1 54 ? -3.777 -8.688 0.21 1 90.06 54 ASN B N 1
ATOM 1845 C CA . ASN B 1 54 ? -4.262 -7.324 0.047 1 90.06 54 ASN B CA 1
ATOM 1846 C C . ASN B 1 54 ? -3.52 -6.594 -1.066 1 90.06 54 ASN B C 1
ATOM 1848 O O . ASN B 1 54 ? -2.672 -7.18 -1.741 1 90.06 54 ASN B O 1
ATOM 1852 N N . GLU B 1 55 ? -3.82 -5.391 -1.328 1 92.62 55 GLU B N 1
ATOM 1853 C CA . GLU B 1 55 ? -3.285 -4.633 -2.455 1 92.62 55 GLU B CA 1
ATOM 1854 C C . GLU B 1 55 ? -1.772 -4.473 -2.348 1 92.62 55 GLU B C 1
ATOM 1856 O O . GLU B 1 55 ? -1.065 -4.504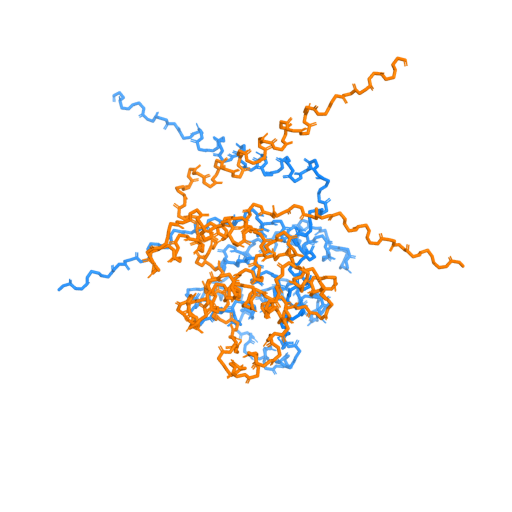 -3.357 1 92.62 55 GLU B O 1
ATOM 1861 N N . LEU B 1 56 ? -1.348 -4.23 -1.144 1 95.44 56 LEU B N 1
ATOM 1862 C CA . LEU B 1 56 ? 0.091 -4.07 -0.961 1 95.44 56 LEU B CA 1
ATOM 1863 C C . LEU B 1 56 ? 0.823 -5.379 -1.236 1 95.44 56 LEU B C 1
ATOM 1865 O O . LEU B 1 56 ? 1.873 -5.383 -1.883 1 95.44 56 LEU B O 1
ATOM 1869 N N . GLU B 1 57 ? 0.326 -6.473 -0.763 1 95.94 57 GLU B N 1
ATOM 1870 C CA . GLU B 1 57 ? 0.901 -7.793 -1.016 1 95.94 57 GLU B CA 1
ATOM 1871 C C . GLU B 1 57 ? 0.885 -8.125 -2.506 1 95.94 57 GLU B C 1
ATOM 1873 O O . GLU B 1 57 ? 1.864 -8.648 -3.039 1 95.94 57 GLU B O 1
ATOM 1878 N N . ILE B 1 58 ? -0.198 -7.742 -3.16 1 96.88 58 ILE B N 1
ATOM 1879 C CA . ILE B 1 58 ? -0.286 -7.957 -4.602 1 96.88 58 ILE B CA 1
ATOM 1880 C C . ILE B 1 58 ? 0.751 -7.094 -5.316 1 96.88 58 ILE B C 1
ATOM 1882 O O . ILE B 1 58 ? 1.333 -7.516 -6.316 1 96.88 58 ILE B O 1
ATOM 1886 N N . THR B 1 59 ? 0.964 -5.91 -4.844 1 97.5 59 THR B N 1
ATOM 1887 C CA . THR B 1 59 ? 1.987 -5.031 -5.402 1 97.5 59 THR B CA 1
ATOM 1888 C C . THR B 1 59 ? 3.363 -5.688 -5.328 1 97.5 59 THR B C 1
ATOM 1890 O O . THR B 1 59 ? 4.121 -5.672 -6.301 1 97.5 59 THR B O 1
ATOM 1893 N N . ILE B 1 60 ? 3.691 -6.289 -4.188 1 97.94 60 ILE B N 1
ATOM 1894 C CA . ILE B 1 60 ? 4.969 -6.973 -4.016 1 97.94 60 ILE B CA 1
ATOM 1895 C C . ILE B 1 60 ? 5.035 -8.18 -4.957 1 97.94 60 ILE B C 1
ATOM 1897 O O . ILE B 1 60 ? 6.066 -8.414 -5.59 1 97.94 60 ILE B O 1
ATOM 1901 N N . LEU B 1 61 ? 3.932 -8.883 -5.074 1 97.56 61 LEU B N 1
ATOM 1902 C CA . LEU B 1 61 ? 3.854 -9.992 -6.02 1 97.56 61 LEU B CA 1
ATOM 1903 C C . LEU B 1 61 ? 4.156 -9.523 -7.438 1 97.56 61 LEU B C 1
ATOM 1905 O O . LEU B 1 61 ? 4.926 -10.156 -8.156 1 97.56 61 LEU B O 1
ATOM 1909 N N . ALA B 1 62 ? 3.594 -8.406 -7.836 1 97.62 62 ALA B N 1
ATOM 1910 C CA . ALA B 1 62 ? 3.799 -7.848 -9.172 1 97.62 62 ALA B CA 1
ATOM 1911 C C . ALA B 1 62 ? 5.273 -7.551 -9.414 1 97.62 62 ALA B C 1
ATOM 1913 O O . ALA B 1 62 ? 5.797 -7.82 -10.5 1 97.62 62 ALA B O 1
ATOM 1914 N N . ILE B 1 63 ? 5.922 -7.027 -8.453 1 97.38 63 ILE B N 1
ATOM 1915 C CA . ILE B 1 63 ? 7.344 -6.715 -8.562 1 97.38 63 ILE B CA 1
ATOM 1916 C C . ILE B 1 63 ? 8.141 -8 -8.766 1 97.38 63 ILE B C 1
ATOM 1918 O O . ILE B 1 63 ? 9.008 -8.078 -9.641 1 97.38 63 ILE B O 1
ATOM 1922 N N . TYR B 1 64 ? 7.828 -8.992 -7.949 1 96.62 64 TYR B N 1
ATOM 1923 C CA . TYR B 1 64 ? 8.531 -10.266 -8.055 1 96.62 64 TYR B CA 1
ATOM 1924 C C . TYR B 1 64 ? 8.32 -10.891 -9.43 1 96.62 64 TYR B C 1
ATOM 1926 O O . TYR B 1 64 ? 9.266 -11.398 -10.039 1 96.62 64 TYR B O 1
ATOM 1934 N N . LEU B 1 65 ? 7.102 -10.852 -9.898 1 96.56 65 LEU B N 1
ATOM 1935 C CA . LEU B 1 65 ? 6.793 -11.445 -11.195 1 96.56 65 LEU B CA 1
ATOM 1936 C C . LEU B 1 65 ? 7.578 -10.758 -12.305 1 96.56 65 LEU B C 1
ATOM 1938 O O . LEU B 1 65 ? 8.102 -11.422 -13.203 1 96.56 65 LEU B O 1
ATOM 1942 N N . GLU B 1 66 ? 7.645 -9.531 -12.242 1 93.56 66 GLU B N 1
ATOM 1943 C CA . GLU B 1 66 ? 8.422 -8.781 -13.234 1 93.56 66 GLU B CA 1
ATOM 1944 C C . GLU B 1 66 ? 9.906 -9.125 -13.141 1 93.56 66 GLU B C 1
ATOM 1946 O O . GLU B 1 66 ? 10.562 -9.344 -14.156 1 93.56 66 GLU B O 1
ATOM 1951 N N . ARG B 1 67 ? 10.414 -9.211 -11.969 1 92.69 67 ARG B N 1
ATOM 1952 C CA . ARG B 1 67 ? 11.828 -9.469 -11.742 1 92.69 67 ARG B CA 1
ATOM 1953 C C . ARG B 1 67 ? 12.219 -10.859 -12.234 1 92.69 67 ARG B C 1
ATOM 1955 O O . ARG B 1 67 ? 13.305 -11.047 -12.789 1 92.69 67 ARG B O 1
ATOM 1962 N N . PHE B 1 68 ? 11.305 -11.805 -12.039 1 91.94 68 PHE B N 1
ATOM 1963 C CA . PHE B 1 68 ? 11.609 -13.188 -12.375 1 91.94 68 PHE B CA 1
ATOM 1964 C C . PHE B 1 68 ? 11.102 -13.531 -13.766 1 91.94 68 PHE B C 1
ATOM 1966 O O . PHE B 1 68 ? 11.242 -14.664 -14.227 1 91.94 68 PHE B O 1
ATOM 1973 N N . GLY B 1 69 ? 10.445 -12.609 -14.469 1 86.75 69 GLY B N 1
ATOM 1974 C CA . GLY B 1 69 ? 9.961 -12.836 -15.82 1 86.75 69 GLY B CA 1
ATOM 1975 C C . GLY B 1 69 ? 8.789 -13.797 -15.875 1 86.75 69 GLY B C 1
ATOM 1976 O O . GLY B 1 69 ? 8.648 -14.57 -16.828 1 86.75 69 GLY B O 1
ATOM 1977 N N . TRP B 1 70 ? 8 -13.82 -14.789 1 86.06 70 TRP B N 1
ATOM 1978 C CA . TRP B 1 70 ? 6.766 -14.586 -14.664 1 86.06 70 TRP B CA 1
ATOM 1979 C C . TRP B 1 70 ? 7.047 -16.078 -14.695 1 86.06 70 TRP B C 1
ATOM 1981 O O . TRP B 1 70 ? 6.16 -16.891 -14.414 1 86.06 70 TRP B O 1
ATOM 1991 N N . LEU B 1 71 ? 8.195 -16.219 -15.203 1 74.31 71 LEU B N 1
ATOM 1992 C CA . LEU B 1 71 ? 8.562 -17.641 -15.164 1 74.31 71 LEU B CA 1
ATOM 1993 C C . LEU B 1 71 ? 9.945 -17.812 -14.539 1 74.31 71 LEU B C 1
ATOM 1995 O O . LEU B 1 71 ? 10.914 -17.188 -14.969 1 74.31 71 LEU B O 1
ATOM 1999 N N . CYS B 1 72 ? 10.055 -18.219 -13.398 1 68.44 72 CYS B N 1
ATOM 2000 C CA . CYS B 1 72 ? 11.281 -18.531 -12.68 1 68.44 72 CYS B CA 1
ATOM 2001 C C . CYS B 1 72 ? 11.797 -19.922 -13.055 1 68.44 72 CYS B C 1
ATOM 2003 O O . CYS B 1 72 ? 12.203 -20.688 -12.188 1 68.44 72 CYS B O 1
ATOM 2005 N N . ARG B 1 73 ? 11.578 -20.234 -14.297 1 72.56 73 ARG B N 1
ATOM 2006 C CA . ARG B 1 73 ? 11.906 -21.578 -14.789 1 72.56 73 ARG B CA 1
ATOM 2007 C C . ARG B 1 73 ? 11.023 -22.625 -14.125 1 72.56 73 ARG B C 1
ATOM 2009 O O . ARG B 1 73 ? 11.445 -23.766 -13.914 1 72.56 73 ARG B O 1
ATOM 2016 N N . GLU B 1 74 ? 10.031 -22.297 -13.578 1 83.19 74 GLU B N 1
ATOM 2017 C CA . GLU B 1 74 ? 9.016 -23.141 -12.945 1 83.19 74 GLU B CA 1
ATOM 2018 C C . GLU B 1 74 ? 7.668 -23 -13.648 1 83.19 74 GLU B C 1
ATOM 2020 O O . GLU B 1 74 ? 7.449 -22.047 -14.398 1 83.19 74 GLU B O 1
ATOM 2025 N N . PRO B 1 75 ? 6.824 -24.047 -13.492 1 90.38 75 PRO B N 1
ATOM 2026 C CA . PRO B 1 75 ? 5.449 -23.875 -13.961 1 90.38 75 PRO B CA 1
ATOM 2027 C C . PRO B 1 75 ? 4.766 -22.641 -13.367 1 90.38 75 PRO B C 1
ATOM 2029 O O . PRO B 1 75 ? 5.129 -22.203 -12.281 1 90.38 75 PRO B O 1
ATOM 2032 N N . LEU B 1 76 ? 3.791 -22.109 -14.102 1 92.19 76 LEU B N 1
ATOM 2033 C CA . LEU B 1 76 ? 3.127 -20.859 -13.742 1 92.19 76 LEU B CA 1
ATOM 2034 C C . LEU B 1 76 ? 2.49 -20.969 -12.367 1 92.19 76 LEU B C 1
ATOM 2036 O O . LEU B 1 76 ? 2.633 -20.062 -11.539 1 92.19 76 LEU B O 1
ATOM 2040 N N . ASP B 1 77 ? 1.757 -22.078 -12.125 1 92.31 77 ASP B N 1
ATOM 2041 C CA . ASP B 1 77 ? 1.059 -22.234 -10.852 1 92.31 77 ASP B CA 1
ATOM 2042 C C . ASP B 1 77 ? 2.043 -22.266 -9.688 1 92.31 77 ASP B C 1
ATOM 2044 O O . ASP B 1 77 ? 1.799 -21.641 -8.648 1 92.31 77 ASP B O 1
ATOM 2048 N N . LYS B 1 78 ? 3.152 -22.891 -9.906 1 94.19 78 LYS B N 1
ATOM 2049 C CA . LYS B 1 78 ? 4.191 -22.969 -8.883 1 94.19 78 LYS B CA 1
ATOM 2050 C C . LYS B 1 78 ? 4.82 -21.594 -8.648 1 94.19 78 LYS B C 1
ATOM 2052 O O . LYS B 1 78 ? 4.992 -21.172 -7.5 1 94.19 78 LYS B O 1
ATOM 2057 N N . THR B 1 79 ? 5.199 -20.938 -9.727 1 94.69 79 THR B N 1
ATOM 2058 C CA . THR B 1 79 ? 5.785 -19.609 -9.641 1 94.69 79 THR B CA 1
ATOM 2059 C C . THR B 1 79 ? 4.855 -18.656 -8.898 1 94.69 79 THR B C 1
ATOM 2061 O O . THR B 1 79 ? 5.277 -17.969 -7.961 1 94.69 79 THR B O 1
ATOM 2064 N N . LEU B 1 80 ? 3.592 -18.688 -9.258 1 95.88 80 LEU B N 1
ATOM 2065 C CA . LEU B 1 80 ? 2.615 -17.781 -8.648 1 95.88 80 LEU B CA 1
ATOM 2066 C C . LEU B 1 80 ? 2.412 -18.125 -7.172 1 95.88 80 LEU B C 1
ATOM 2068 O O . LEU B 1 80 ? 2.33 -17.234 -6.332 1 95.88 80 LEU B O 1
ATOM 2072 N N . ALA B 1 81 ? 2.338 -19.359 -6.848 1 95.88 81 ALA B N 1
ATOM 2073 C CA . ALA B 1 81 ? 2.148 -19.781 -5.465 1 95.88 81 ALA B CA 1
ATOM 2074 C C . ALA B 1 81 ? 3.33 -19.359 -4.594 1 95.88 81 ALA B C 1
ATOM 2076 O O . ALA B 1 81 ? 3.146 -18.766 -3.527 1 95.88 81 ALA B O 1
ATOM 2077 N N . PHE B 1 82 ? 4.551 -19.594 -5.078 1 96.31 82 PHE B N 1
ATOM 2078 C CA . PHE B 1 82 ? 5.75 -19.312 -4.301 1 96.31 82 PHE B CA 1
ATOM 2079 C C . PHE B 1 82 ? 5.93 -17.797 -4.125 1 96.31 82 PHE B C 1
ATOM 2081 O O . PHE B 1 82 ? 6.191 -17.328 -3.016 1 96.31 82 PHE B O 1
ATOM 2088 N N . LEU B 1 83 ? 5.773 -17.094 -5.207 1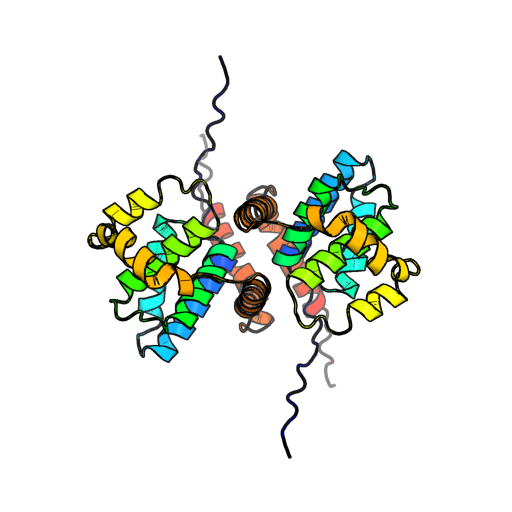 96.62 83 LEU B N 1
ATOM 2089 C CA . LEU B 1 83 ? 5.977 -15.656 -5.133 1 96.62 83 LEU B CA 1
ATOM 2090 C C . LEU B 1 83 ? 4.871 -14.992 -4.316 1 96.62 83 LEU B C 1
ATOM 2092 O O . LEU B 1 83 ? 5.129 -14.047 -3.572 1 96.62 83 LEU B O 1
ATOM 2096 N N . SER B 1 84 ? 3.627 -15.469 -4.438 1 96.06 84 SER B N 1
ATOM 2097 C CA . SER B 1 84 ? 2.533 -14.945 -3.625 1 96.06 84 SER B CA 1
ATOM 2098 C C . SER B 1 84 ? 2.775 -15.195 -2.141 1 96.06 84 SER B C 1
ATOM 2100 O O . SER B 1 84 ? 2.574 -14.305 -1.312 1 96.06 84 SER B O 1
ATOM 2102 N N . TRP B 1 85 ? 3.197 -16.375 -1.841 1 96.38 85 TRP B N 1
ATOM 2103 C CA . TRP B 1 85 ? 3.494 -16.703 -0.452 1 96.38 85 TRP B CA 1
ATOM 2104 C C . TRP B 1 85 ? 4.652 -15.867 0.076 1 96.38 85 TRP B C 1
ATOM 2106 O O . TRP B 1 85 ? 4.629 -15.414 1.224 1 96.38 85 TRP B O 1
ATOM 2116 N N . THR B 1 86 ? 5.66 -15.656 -0.712 1 96.44 86 THR B N 1
ATOM 2117 C CA . THR B 1 86 ? 6.793 -14.828 -0.323 1 96.44 86 THR B CA 1
ATOM 2118 C C . THR B 1 86 ? 6.336 -13.406 -0.015 1 96.44 86 THR B C 1
ATOM 2120 O O . THR B 1 86 ? 6.758 -12.812 0.983 1 96.44 86 THR B O 1
ATOM 2123 N N . ALA B 1 87 ? 5.496 -12.875 -0.898 1 96.69 87 ALA B N 1
ATOM 2124 C CA . ALA B 1 87 ? 4.938 -11.547 -0.662 1 96.69 87 ALA B CA 1
ATOM 2125 C C . ALA B 1 87 ? 4.176 -11.5 0.658 1 96.69 87 ALA B C 1
ATOM 2127 O O . ALA B 1 87 ? 4.316 -10.547 1.432 1 96.69 87 ALA B O 1
ATOM 2128 N N . LYS B 1 88 ? 3.393 -12.516 0.919 1 95.88 88 LYS B N 1
ATOM 2129 C CA . LYS B 1 88 ? 2.639 -12.617 2.164 1 95.88 88 LYS B CA 1
ATOM 2130 C C . LYS B 1 88 ? 3.572 -12.633 3.373 1 95.88 88 LYS B C 1
ATOM 2132 O O . LYS B 1 88 ? 3.32 -11.953 4.367 1 95.88 88 LYS B O 1
ATOM 2137 N N . CYS B 1 89 ? 4.641 -13.383 3.27 1 95.19 89 CYS B N 1
ATOM 2138 C CA . CYS B 1 89 ? 5.586 -13.539 4.371 1 95.19 89 CYS B CA 1
ATOM 2139 C C . CYS B 1 89 ? 6.355 -12.25 4.617 1 95.19 89 CYS B C 1
ATOM 2141 O O . CYS B 1 89 ? 6.68 -11.922 5.762 1 95.19 89 CYS B O 1
ATOM 2143 N N . MET B 1 90 ? 6.637 -11.531 3.604 1 94.19 90 MET B N 1
ATOM 2144 C CA . MET B 1 90 ? 7.402 -10.297 3.709 1 94.19 90 MET B CA 1
ATOM 2145 C C . MET B 1 90 ? 6.637 -9.25 4.512 1 94.19 90 MET B C 1
ATOM 2147 O O . MET B 1 90 ? 7.238 -8.445 5.227 1 94.19 90 MET B O 1
ATOM 2151 N N . LEU B 1 91 ? 5.328 -9.359 4.398 1 94.94 91 LEU B N 1
ATOM 2152 C CA . LEU B 1 91 ? 4.531 -8.25 4.906 1 94.94 91 LEU B CA 1
ATOM 2153 C C . LEU B 1 91 ? 3.779 -8.656 6.172 1 94.94 91 LEU B C 1
ATOM 2155 O O . LEU B 1 91 ? 3.057 -7.844 6.754 1 94.94 91 LEU B O 1
ATOM 2159 N N . ASN B 1 92 ? 3.912 -9.875 6.562 1 92.62 92 ASN B N 1
ATOM 2160 C CA . ASN B 1 92 ? 3.162 -10.344 7.719 1 92.62 92 ASN B CA 1
ATOM 2161 C C . ASN B 1 92 ? 4.027 -11.203 8.641 1 92.62 92 ASN B C 1
ATOM 2163 O O . ASN B 1 92 ? 4.793 -12.047 8.172 1 92.62 92 ASN B O 1
ATOM 2167 N N . GLU B 1 93 ? 3.871 -10.906 9.953 1 86.19 93 GLU B N 1
ATOM 2168 C CA . GLU B 1 93 ? 4.492 -11.812 10.922 1 86.19 93 GLU B CA 1
ATOM 2169 C C . GLU B 1 93 ? 3.658 -13.07 11.117 1 86.19 93 GLU B C 1
ATOM 2171 O O . GLU B 1 93 ? 4.191 -14.18 11.133 1 86.19 93 GLU B O 1
ATOM 2176 N N . ASN B 1 94 ? 2.385 -12.758 11.273 1 81.94 94 ASN B N 1
ATOM 2177 C CA . ASN B 1 94 ? 1.419 -13.844 11.422 1 81.94 94 ASN B CA 1
ATOM 2178 C C . ASN B 1 94 ? 0.658 -14.094 10.117 1 81.94 94 ASN B C 1
ATOM 2180 O O . ASN B 1 94 ? 0.032 -13.18 9.578 1 81.94 94 ASN B O 1
ATOM 2184 N N . ARG B 1 95 ? 0.748 -15.25 9.617 1 82.38 95 ARG B N 1
ATOM 2185 C CA . ARG B 1 95 ? 0.16 -15.562 8.32 1 82.38 95 ARG B CA 1
ATOM 2186 C C . ARG B 1 95 ? -1.062 -16.469 8.477 1 82.38 95 ARG B C 1
ATOM 2188 O O . ARG B 1 95 ? -1.724 -16.797 7.492 1 82.38 95 ARG B O 1
ATOM 2195 N N . GLY B 1 96 ? -1.36 -16.703 9.617 1 81.75 96 GLY B N 1
ATOM 2196 C CA . GLY B 1 96 ? -2.506 -17.562 9.875 1 81.75 96 GLY B CA 1
ATOM 2197 C C . GLY B 1 96 ? -2.35 -18.953 9.297 1 81.75 96 GLY B C 1
ATOM 2198 O O . GLY B 1 96 ? -1.295 -19.578 9.438 1 81.75 96 GLY B O 1
ATOM 2199 N N . GLU B 1 97 ? -3.508 -19.375 8.773 1 84 97 GLU B N 1
ATOM 2200 C CA . GLU B 1 97 ? -3.527 -20.734 8.234 1 84 97 GLU B CA 1
ATOM 2201 C C . GLU B 1 97 ? -3.145 -20.75 6.758 1 84 97 GLU B C 1
ATOM 2203 O O . GLU B 1 97 ? -3.26 -21.781 6.09 1 84 97 GLU B O 1
ATOM 2208 N N . ALA B 1 98 ? -2.68 -19.703 6.316 1 89.38 98 ALA B N 1
ATOM 2209 C CA . ALA B 1 98 ? -2.469 -19.531 4.883 1 89.38 98 ALA B CA 1
ATOM 2210 C C . ALA B 1 98 ? -1.471 -20.547 4.352 1 89.38 98 ALA B C 1
ATOM 2212 O O . ALA B 1 98 ? -1.676 -21.125 3.279 1 89.38 98 ALA B O 1
ATOM 2213 N N . GLU B 1 99 ? -0.412 -20.781 5.086 1 90.81 99 GLU B N 1
ATOM 2214 C CA . GLU B 1 99 ? 0.596 -21.734 4.629 1 90.81 99 GLU B CA 1
ATOM 2215 C C . GLU B 1 99 ? 0.007 -23.125 4.477 1 90.81 99 GLU B C 1
ATOM 2217 O O . GLU B 1 99 ? 0.237 -23.797 3.471 1 90.81 99 GLU B O 1
ATOM 2222 N N . SER B 1 100 ? -0.687 -23.484 5.5 1 91.94 100 SER B N 1
ATOM 2223 C CA . SER B 1 100 ? -1.298 -24.812 5.488 1 91.94 100 SER B CA 1
ATOM 2224 C C . SER B 1 100 ? -2.285 -24.953 4.332 1 91.94 100 SER B C 1
ATOM 2226 O O . SER B 1 100 ? -2.396 -26.031 3.732 1 91.94 100 SER B O 1
ATOM 2228 N N . MET B 1 101 ? -2.984 -23.906 4.016 1 89.94 101 MET B N 1
ATOM 2229 C CA . MET B 1 101 ? -3.938 -23.906 2.908 1 89.94 101 MET B CA 1
ATOM 2230 C C . MET B 1 101 ? -3.223 -24.109 1.577 1 89.94 101 MET B C 1
ATOM 2232 O O . MET B 1 101 ? -3.668 -24.891 0.74 1 89.94 101 MET B O 1
ATOM 2236 N N . LEU B 1 102 ? -2.043 -23.469 1.478 1 92.44 102 LEU B N 1
ATOM 2237 C CA . LEU B 1 102 ? -1.271 -23.625 0.249 1 92.44 102 LEU B CA 1
ATOM 2238 C C . LEU B 1 102 ? -0.687 -25.031 0.139 1 92.44 102 LEU B C 1
ATOM 2240 O O . LEU B 1 102 ? -0.658 -25.609 -0.947 1 92.44 102 LEU B O 1
ATOM 2244 N N . GLN B 1 103 ? -0.257 -25.547 1.219 1 93 103 GLN B N 1
ATOM 2245 C CA . GLN B 1 103 ? 0.29 -26.906 1.237 1 93 103 GLN B CA 1
ATOM 2246 C C . GLN B 1 103 ? -0.762 -27.938 0.822 1 93 103 GLN B C 1
ATOM 2248 O O . GLN B 1 103 ? -0.451 -28.891 0.124 1 93 103 GLN B O 1
ATOM 2253 N N . LYS B 1 104 ? -1.928 -27.719 1.265 1 92.69 104 LYS B N 1
ATOM 2254 C CA . LYS B 1 104 ? -3.025 -28.609 0.916 1 92.69 104 LYS B CA 1
ATOM 2255 C C . LYS B 1 104 ? -3.4 -28.469 -0.557 1 92.69 104 LYS B C 1
ATOM 2257 O O . LYS B 1 104 ? -3.727 -29.469 -1.215 1 92.69 104 LYS B O 1
ATOM 2262 N N . LYS B 1 105 ? -3.354 -27.297 -1.021 1 92.19 105 LYS B N 1
ATOM 2263 C CA . LYS B 1 105 ? -3.797 -27 -2.379 1 92.19 105 LYS B CA 1
ATOM 2264 C C . LYS B 1 105 ? -2.744 -27.422 -3.404 1 92.19 105 LYS B C 1
ATOM 2266 O O . LYS B 1 105 ? -3.08 -27.906 -4.484 1 92.19 105 LYS B O 1
ATOM 2271 N N . TYR B 1 106 ? -1.462 -27.188 -2.975 1 93.56 106 TYR B N 1
ATOM 2272 C CA . TYR B 1 106 ? -0.377 -27.422 -3.92 1 93.56 106 TYR B CA 1
ATOM 2273 C C . TYR B 1 106 ? 0.606 -28.453 -3.371 1 93.56 106 TYR B C 1
ATOM 2275 O O . TYR B 1 106 ? 1.351 -28.172 -2.43 1 93.56 106 TYR B O 1
ATOM 2283 N N . ARG B 1 107 ? 0.783 -29.5 -4.051 1 92.88 107 ARG B N 1
ATOM 2284 C CA . ARG B 1 107 ? 1.647 -30.594 -3.613 1 92.88 107 ARG B CA 1
ATOM 2285 C C . ARG B 1 107 ? 3.115 -30.188 -3.656 1 92.88 107 ARG B C 1
ATOM 2287 O O . ARG B 1 107 ? 3.92 -30.641 -2.846 1 92.88 107 ARG B O 1
ATOM 2294 N N . PHE B 1 108 ? 3.436 -29.344 -4.496 1 94.25 108 PHE B N 1
ATOM 2295 C CA . PHE B 1 108 ? 4.828 -28.953 -4.676 1 94.25 108 PHE B CA 1
ATOM 2296 C C . PHE B 1 108 ? 5.254 -27.953 -3.602 1 94.25 108 PHE B C 1
ATOM 2298 O O . PHE B 1 108 ? 6.422 -27.578 -3.531 1 94.25 108 PHE B O 1
ATOM 2305 N N . PHE B 1 109 ? 4.379 -27.484 -2.729 1 95.69 109 PHE B N 1
ATOM 2306 C CA . PHE B 1 109 ? 4.684 -26.375 -1.821 1 95.69 109 PHE B CA 1
ATOM 2307 C C . PHE B 1 109 ? 5.762 -26.781 -0.823 1 95.69 109 PHE B C 1
ATOM 2309 O O . PHE B 1 109 ? 6.414 -25.922 -0.228 1 95.69 109 PHE B O 1
ATOM 2316 N N . HIS B 1 110 ? 6.012 -28.094 -0.62 1 94.88 110 HIS B N 1
ATOM 2317 C CA . HIS B 1 110 ? 7.082 -28.562 0.249 1 94.88 110 HIS B CA 1
ATOM 2318 C C . HIS B 1 110 ? 8.445 -28.125 -0.272 1 94.88 110 HIS B C 1
ATOM 2320 O O . HIS B 1 110 ? 9.43 -28.125 0.471 1 94.88 110 HIS B O 1
ATOM 2326 N N . GLU B 1 111 ? 8.578 -27.719 -1.507 1 95.69 111 GLU B N 1
ATOM 2327 C CA . GLU B 1 111 ? 9.836 -27.297 -2.125 1 95.69 111 GLU B CA 1
ATOM 2328 C C . GLU B 1 111 ? 10.141 -25.828 -1.815 1 95.69 111 GLU B C 1
ATOM 2330 O O . GLU B 1 111 ? 11.234 -25.344 -2.094 1 95.69 111 GLU B O 1
ATOM 2335 N N . TYR B 1 112 ? 9.234 -25.109 -1.223 1 95.44 112 TYR B N 1
ATOM 2336 C CA . TYR B 1 112 ? 9.328 -23.672 -1.027 1 95.44 112 TYR B CA 1
ATOM 2337 C C . TYR B 1 112 ? 10.578 -23.312 -0.237 1 95.44 112 TYR B C 1
ATOM 2339 O O . TYR B 1 112 ? 11.32 -22.391 -0.615 1 95.44 112 TYR B O 1
ATOM 2347 N N . PRO B 1 113 ? 10.977 -24.031 0.875 1 95.31 113 PRO B N 1
ATOM 2348 C CA . PRO B 1 113 ? 12.164 -23.641 1.642 1 95.31 113 PRO B CA 1
ATOM 2349 C C . PRO B 1 113 ? 13.445 -23.672 0.805 1 95.31 113 PRO B C 1
ATOM 2351 O O . PRO B 1 113 ? 14.281 -22.781 0.922 1 95.31 113 PRO B O 1
ATOM 2354 N N . LYS B 1 114 ? 13.547 -24.625 -0.023 1 95.19 114 LYS B N 1
ATOM 2355 C CA . LYS B 1 114 ? 14.703 -24.703 -0.908 1 95.19 114 LYS B CA 1
ATOM 2356 C C . LYS B 1 114 ? 14.68 -23.594 -1.949 1 95.19 114 LYS B C 1
ATOM 2358 O O . LYS B 1 114 ? 15.719 -23 -2.262 1 95.19 114 LYS B O 1
ATOM 2363 N N . TRP B 1 115 ? 13.523 -23.344 -2.492 1 94.25 115 TRP B N 1
ATOM 2364 C CA . TRP B 1 115 ? 13.352 -22.312 -3.51 1 94.25 115 TRP B CA 1
ATOM 2365 C C . TRP B 1 115 ? 13.711 -20.938 -2.959 1 94.25 115 TRP B C 1
ATOM 2367 O O . TRP B 1 115 ? 14.453 -20.188 -3.588 1 94.25 115 TRP B O 1
ATOM 2377 N N . ILE B 1 116 ? 13.219 -20.562 -1.799 1 94 116 ILE B N 1
ATOM 2378 C CA . ILE B 1 116 ? 13.461 -19.266 -1.202 1 94 116 ILE B CA 1
ATOM 2379 C C . ILE B 1 116 ? 14.945 -19.109 -0.872 1 94 116 ILE B C 1
ATOM 2381 O O . ILE B 1 116 ? 15.492 -18 -0.962 1 94 116 ILE B O 1
ATOM 2385 N N . ALA B 1 117 ? 15.609 -20.141 -0.461 1 94.5 117 ALA B N 1
ATOM 2386 C CA . ALA B 1 117 ? 17.047 -20.094 -0.178 1 94.5 117 ALA B CA 1
ATOM 2387 C C . ALA B 1 117 ? 17.844 -19.781 -1.438 1 94.5 117 ALA B C 1
ATOM 2389 O O . ALA B 1 117 ? 18.828 -19.047 -1.381 1 94.5 117 ALA B O 1
ATOM 2390 N N . LYS B 1 118 ? 17.406 -20.234 -2.486 1 92.5 118 LYS B N 1
ATOM 2391 C CA . LYS B 1 118 ? 18.094 -20.062 -3.764 1 92.5 118 LYS B CA 1
ATOM 2392 C C . LYS B 1 118 ? 17.953 -18.625 -4.262 1 92.5 118 LYS B C 1
ATOM 2394 O O . LYS B 1 118 ? 18.891 -18.078 -4.844 1 92.5 118 LYS B O 1
ATOM 2399 N N . TYR B 1 119 ? 16.812 -18.016 -4.004 1 91.44 119 TYR B N 1
ATOM 2400 C CA . TYR B 1 119 ? 16.531 -16.75 -4.668 1 91.44 119 TYR B CA 1
ATOM 2401 C C . TYR B 1 119 ? 16.453 -15.602 -3.658 1 91.44 119 TYR B C 1
ATOM 2403 O O . TYR B 1 119 ? 15.977 -14.508 -3.982 1 91.44 119 TYR B O 1
ATOM 2411 N N . ARG B 1 120 ? 16.922 -15.758 -2.441 1 91.44 120 ARG B N 1
ATOM 2412 C CA . ARG B 1 120 ? 16.781 -14.828 -1.324 1 91.44 120 ARG B CA 1
ATOM 2413 C C . ARG B 1 120 ? 17.25 -13.438 -1.703 1 91.44 120 ARG B C 1
ATOM 2415 O O . ARG B 1 120 ? 16.625 -12.438 -1.358 1 91.44 120 ARG B O 1
ATOM 2422 N N . LYS B 1 121 ? 18.328 -13.297 -2.406 1 91.44 121 LYS B N 1
ATOM 2423 C CA . LYS B 1 121 ? 18.922 -12 -2.721 1 91.44 121 LYS B CA 1
ATOM 2424 C C . LYS B 1 121 ? 18.078 -11.234 -3.73 1 91.44 121 LYS B C 1
ATOM 2426 O O . LYS B 1 121 ? 18.016 -10 -3.688 1 91.44 121 LYS B O 1
ATOM 2431 N N . ASP B 1 122 ? 17.406 -11.969 -4.645 1 90.38 122 ASP B N 1
ATOM 2432 C CA . ASP B 1 122 ? 16.594 -11.367 -5.691 1 90.38 122 ASP B CA 1
ATOM 2433 C C . ASP B 1 122 ? 15.25 -10.898 -5.145 1 90.38 122 ASP B C 1
ATOM 2435 O O . ASP B 1 122 ? 14.531 -10.141 -5.805 1 90.38 122 ASP B O 1
ATOM 2439 N N . LEU B 1 123 ? 14.953 -11.281 -3.914 1 93.62 123 LEU B N 1
ATOM 2440 C CA . LEU B 1 123 ? 13.625 -11.031 -3.355 1 93.62 123 LEU B CA 1
ATOM 2441 C C . LEU B 1 123 ? 13.633 -9.758 -2.508 1 93.62 123 LEU B C 1
ATOM 2443 O O . LEU B 1 123 ? 12.594 -9.367 -1.966 1 93.62 123 LEU B O 1
ATOM 2447 N N . ILE B 1 124 ? 14.742 -9.078 -2.408 1 93.88 124 ILE B N 1
ATOM 2448 C CA . ILE B 1 124 ? 14.844 -7.828 -1.657 1 93.88 124 ILE B CA 1
ATOM 2449 C C . ILE B 1 124 ? 14.273 -6.68 -2.486 1 93.88 124 ILE B C 1
ATOM 2451 O O . ILE B 1 124 ? 14.695 -6.461 -3.625 1 93.88 124 ILE B O 1
ATOM 2455 N N . ILE B 1 125 ? 13.312 -6 -1.899 1 95.06 125 ILE B N 1
ATOM 2456 C CA . ILE B 1 125 ? 12.664 -4.902 -2.617 1 95.06 125 ILE B CA 1
ATOM 2457 C C . ILE B 1 125 ? 12.742 -3.627 -1.781 1 95.06 125 ILE B C 1
ATOM 2459 O O . ILE B 1 125 ? 12.734 -3.682 -0.55 1 95.06 125 ILE B O 1
ATOM 2463 N N . GLY B 1 126 ? 12.852 -2.52 -2.459 1 93.44 126 GLY B N 1
ATOM 2464 C CA . GLY B 1 126 ? 12.891 -1.229 -1.787 1 93.44 126 GLY B CA 1
ATOM 2465 C C . GLY B 1 126 ? 11.547 -0.527 -1.763 1 93.44 126 GLY B C 1
ATOM 2466 O O . GLY B 1 126 ? 10.656 -0.843 -2.559 1 93.44 126 GLY B O 1
ATOM 2467 N N . TYR B 1 127 ? 11.422 0.466 -0.923 1 94.12 127 TYR B N 1
ATOM 2468 C CA . TYR B 1 127 ? 10.18 1.215 -0.753 1 94.12 127 TYR B CA 1
ATOM 2469 C C . TYR B 1 127 ? 9.805 1.946 -2.037 1 94.12 127 TYR B C 1
ATOM 2471 O O . TYR B 1 127 ? 8.633 1.996 -2.41 1 94.12 127 TYR B O 1
ATOM 2479 N N . ILE B 1 128 ? 10.742 2.516 -2.686 1 94.69 128 ILE B N 1
ATOM 2480 C CA . ILE B 1 128 ? 10.5 3.309 -3.885 1 94.69 128 ILE B CA 1
ATOM 2481 C C . ILE B 1 128 ? 9.945 2.414 -4.992 1 94.69 128 ILE B C 1
ATOM 2483 O O . ILE B 1 128 ? 9 2.795 -5.691 1 94.69 128 ILE B O 1
ATOM 2487 N N . GLU B 1 129 ? 10.578 1.266 -5.102 1 95.75 129 GLU B N 1
ATOM 2488 C CA . GLU B 1 129 ? 10.102 0.293 -6.082 1 95.75 129 GLU B CA 1
ATOM 2489 C C . GLU B 1 129 ? 8.656 -0.113 -5.793 1 95.75 129 GLU B C 1
ATOM 2491 O O . GLU B 1 129 ? 7.84 -0.213 -6.711 1 95.75 129 GLU B O 1
ATOM 2496 N N . ILE B 1 130 ? 8.344 -0.299 -4.543 1 96.75 130 ILE B N 1
ATOM 2497 C CA . ILE B 1 130 ? 6.992 -0.684 -4.133 1 96.75 130 ILE B CA 1
ATOM 2498 C C . ILE B 1 130 ? 6.008 0.425 -4.496 1 96.75 130 ILE B C 1
ATOM 2500 O O . ILE B 1 130 ? 4.953 0.16 -5.082 1 96.75 130 ILE B O 1
ATOM 2504 N N . ASN B 1 131 ? 6.355 1.593 -4.18 1 94.94 131 ASN B N 1
ATOM 2505 C CA . ASN B 1 131 ? 5.465 2.713 -4.461 1 94.94 131 ASN B CA 1
ATOM 2506 C C . ASN B 1 131 ? 5.246 2.893 -5.961 1 94.94 131 ASN B C 1
ATOM 2508 O O . ASN B 1 131 ? 4.137 3.189 -6.398 1 94.94 131 ASN B O 1
ATOM 2512 N N . PHE B 1 132 ? 6.289 2.801 -6.711 1 94.44 132 PHE B N 1
ATOM 2513 C CA . PHE B 1 132 ? 6.184 2.918 -8.156 1 94.44 132 PHE B CA 1
ATOM 2514 C C . PHE B 1 132 ? 5.215 1.881 -8.719 1 94.44 132 PHE B C 1
ATOM 2516 O O . PHE B 1 132 ? 4.32 2.215 -9.492 1 94.44 132 PHE B O 1
ATOM 2523 N N . LYS B 1 133 ? 5.398 0.705 -8.336 1 95.75 133 LYS B N 1
ATOM 2524 C CA . LYS B 1 133 ? 4.543 -0.371 -8.82 1 95.75 133 LYS B CA 1
ATOM 2525 C C . LYS B 1 133 ? 3.105 -0.194 -8.336 1 95.75 133 LYS B C 1
ATOM 2527 O O . LYS B 1 133 ? 2.156 -0.452 -9.078 1 95.75 133 LYS B O 1
ATOM 2532 N N . TYR B 1 134 ? 2.961 0.227 -7.09 1 94.31 134 TYR B N 1
ATOM 2533 C CA . TYR B 1 134 ? 1.634 0.474 -6.535 1 94.31 134 TYR B CA 1
ATOM 2534 C C . TYR B 1 134 ? 0.889 1.524 -7.348 1 94.31 134 TYR B C 1
ATOM 2536 O O . TYR B 1 134 ? -0.284 1.342 -7.684 1 94.31 134 TYR B O 1
ATOM 2544 N N . LYS B 1 135 ? 1.566 2.531 -7.676 1 89.88 135 LYS B N 1
ATOM 2545 C CA . LYS B 1 135 ? 0.966 3.59 -8.484 1 89.88 135 LYS B CA 1
ATOM 2546 C C . LYS B 1 135 ? 0.581 3.078 -9.867 1 89.88 135 LYS B C 1
ATOM 2548 O O . LYS B 1 135 ? -0.492 3.402 -10.375 1 89.88 135 LYS B O 1
ATOM 2553 N N . LYS B 1 136 ? 1.44 2.342 -10.445 1 91.25 136 LYS B N 1
ATOM 2554 C CA . LYS B 1 136 ? 1.17 1.785 -11.766 1 91.25 136 LYS B CA 1
ATOM 2555 C C . LYS B 1 136 ? -0.067 0.892 -11.742 1 91.25 136 LYS B C 1
ATOM 2557 O O . LYS B 1 136 ? -0.922 0.986 -12.625 1 91.25 136 LYS B O 1
ATOM 2562 N N . LEU B 1 137 ? -0.141 0.082 -10.734 1 91.62 137 LEU B N 1
ATOM 2563 C CA . LEU B 1 137 ? -1.271 -0.835 -10.633 1 91.62 137 LEU B CA 1
ATOM 2564 C C . LEU B 1 137 ? -2.551 -0.084 -10.281 1 91.62 137 LEU B C 1
ATOM 2566 O O . LEU B 1 137 ? -3.648 -0.527 -10.625 1 91.62 137 LEU B O 1
ATOM 2570 N N . SER B 1 138 ? -2.342 0.987 -9.594 1 84.12 138 SER B N 1
ATOM 2571 C CA . SER B 1 138 ? -3.492 1.757 -9.133 1 84.12 138 SER B CA 1
ATOM 2572 C C . SER B 1 138 ? -4.055 2.631 -10.25 1 84.12 138 SER B C 1
ATOM 2574 O O . SER B 1 138 ? -5.168 3.145 -10.141 1 84.12 138 SER B O 1
ATOM 2576 N N . LYS B 1 139 ? -3.16 2.893 -11.266 1 73.56 139 LYS B N 1
ATOM 2577 C CA . LYS B 1 139 ? -3.588 3.775 -12.352 1 73.56 139 LYS B CA 1
ATOM 2578 C C . LYS B 1 139 ? -4.742 3.162 -13.133 1 73.56 139 LYS B C 1
ATOM 2580 O O . LYS B 1 139 ? -4.742 1.962 -13.414 1 73.56 139 LYS B O 1
ATOM 2585 N N . ALA B 1 140 ? -5.891 3.744 -13.133 1 53.81 140 ALA B N 1
ATOM 2586 C CA . ALA B 1 140 ? -7.109 3.328 -13.82 1 53.81 140 ALA B CA 1
ATOM 2587 C C . ALA B 1 140 ? -6.895 3.266 -15.336 1 53.81 140 ALA B C 1
ATOM 2589 O O . ALA B 1 140 ? -6.562 4.273 -15.961 1 53.81 140 ALA B O 1
ATOM 2590 N N . ASP B 1 141 ? -6.07 2.449 -15.984 1 46.59 141 ASP B N 1
ATOM 2591 C CA . ASP B 1 141 ? -6.328 2.492 -17.422 1 46.59 141 ASP B CA 1
ATOM 2592 C C . ASP B 1 141 ? -7.82 2.605 -17.703 1 46.59 141 ASP B C 1
ATOM 2594 O O . ASP B 1 141 ? -8.234 2.662 -18.875 1 46.59 141 ASP B O 1
ATOM 2598 N N . VAL B 1 142 ? -8.664 1.817 -17.031 1 40.84 142 VAL B N 1
ATOM 2599 C CA . VAL B 1 142 ? -10.07 1.921 -17.406 1 40.84 142 VAL B CA 1
ATOM 2600 C C . VAL B 1 142 ? -10.508 3.385 -17.391 1 40.84 142 VAL B C 1
ATOM 2602 O O . VAL B 1 142 ? -10.055 4.16 -16.547 1 40.84 142 VAL B O 1
ATOM 2605 N N . THR B 1 143 ? -10.891 3.922 -18.547 1 37.22 143 THR B N 1
ATOM 2606 C CA . THR B 1 143 ? -11.391 5.27 -18.797 1 37.22 143 THR B CA 1
ATOM 2607 C C . THR B 1 143 ? -12.023 5.852 -17.547 1 37.22 143 THR B C 1
ATOM 2609 O O . THR B 1 143 ? -12.516 5.109 -16.688 1 37.22 143 THR B O 1
ATOM 2612 N N . SER B 1 144 ? -11.547 7.004 -17.141 1 37.59 144 SER B N 1
ATOM 2613 C CA . SER B 1 144 ? -12.203 7.727 -16.062 1 37.59 144 SER B CA 1
ATOM 2614 C C . SER B 1 144 ? -13.641 7.262 -15.875 1 37.59 144 SER B C 1
ATOM 2616 O O . SER B 1 144 ? -14.203 7.391 -14.789 1 37.59 144 SER B O 1
ATOM 2618 N N . GLU B 1 145 ? -14.242 6.871 -16.922 1 36.03 145 GLU B N 1
ATOM 2619 C CA . GLU B 1 145 ? -15.617 6.391 -17.062 1 36.03 145 GLU B CA 1
ATOM 2620 C C . GLU B 1 145 ? -15.797 5.031 -16.406 1 36.03 145 GLU B C 1
ATOM 2622 O O . GLU B 1 145 ? -16.812 4.793 -15.734 1 36.03 145 GLU B O 1
ATOM 2627 N N . GLU B 1 146 ? -14.953 4.113 -16.672 1 37.5 146 GLU B N 1
ATOM 2628 C CA . GLU B 1 146 ? -15.156 2.727 -16.266 1 37.5 146 GLU B CA 1
ATOM 2629 C C . GLU B 1 146 ? -14.789 2.531 -14.797 1 37.5 146 GLU B C 1
ATOM 2631 O O . GLU B 1 146 ? -15.414 1.735 -14.094 1 37.5 146 GLU B O 1
ATOM 2636 N N . ILE B 1 147 ? -13.82 3.057 -14.438 1 40.94 147 ILE B N 1
ATOM 2637 C CA . ILE B 1 147 ? -13.406 2.928 -13.047 1 40.94 147 ILE B CA 1
ATOM 2638 C C . ILE B 1 147 ? -14.438 3.6 -12.141 1 40.94 147 ILE B C 1
ATOM 2640 O O . ILE B 1 147 ? -14.766 3.082 -11.07 1 40.94 147 ILE B O 1
ATOM 2644 N N . ASP B 1 148 ? -14.922 4.684 -12.68 1 36.75 148 ASP B N 1
ATOM 2645 C CA . ASP B 1 148 ? -16.047 5.328 -12.031 1 36.75 148 ASP B CA 1
ATOM 2646 C C . ASP B 1 148 ? -17.297 4.434 -12.062 1 36.75 148 ASP B C 1
ATOM 2648 O O . ASP B 1 148 ? -18.062 4.406 -11.102 1 36.75 148 ASP B O 1
ATOM 2652 N N . CYS B 1 149 ? -17.422 3.619 -13.094 1 33.06 149 CYS B N 1
ATOM 2653 C CA . CYS B 1 149 ? -18.547 2.701 -13.32 1 33.06 149 CYS B CA 1
ATOM 2654 C C . CYS B 1 149 ? -18.406 1.453 -12.453 1 33.06 149 CYS B C 1
ATOM 2656 O O . CYS B 1 149 ? -19.391 0.965 -11.898 1 33.06 149 CYS B O 1
ATOM 2658 N N . TYR B 1 150 ? -17.359 0.708 -12.516 1 35.69 150 TYR B N 1
ATOM 2659 C CA . TYR B 1 150 ? -17.25 -0.586 -11.852 1 35.69 150 TYR B CA 1
ATOM 2660 C C . TYR B 1 150 ? -17.234 -0.425 -10.336 1 35.69 150 TYR B C 1
ATOM 2662 O O . TYR B 1 150 ? -17.844 -1.214 -9.617 1 35.69 150 TYR B O 1
ATOM 2670 N N . ASP B 1 151 ? -16.516 0.482 -9.953 1 36.78 151 ASP B N 1
ATOM 2671 C CA . ASP B 1 151 ? -16.719 0.706 -8.531 1 36.78 151 ASP B CA 1
ATOM 2672 C C . ASP B 1 151 ? -18.188 1.001 -8.234 1 36.78 151 ASP B C 1
ATOM 2674 O O . ASP B 1 151 ? -18.734 0.548 -7.223 1 36.78 151 ASP B O 1
ATOM 2678 N N . TYR B 1 152 ? -18.828 1.359 -9.359 1 32.12 152 TYR B N 1
ATOM 2679 C CA . TYR B 1 152 ? -20.281 1.493 -9.375 1 32.12 152 TYR B CA 1
ATOM 2680 C C . TYR B 1 152 ? -20.953 0.13 -9.5 1 32.12 152 TYR B C 1
ATOM 2682 O O . TYR B 1 152 ? -21.891 -0.178 -8.75 1 32.12 152 TYR B O 1
ATOM 2690 N N . ASN B 1 153 ? -20.609 -0.677 -10.422 1 34.84 153 ASN B N 1
ATOM 2691 C CA . ASN B 1 153 ? -21.281 -1.957 -10.641 1 34.84 153 ASN B CA 1
ATOM 2692 C C . ASN B 1 153 ? -21 -2.934 -9.5 1 34.84 153 ASN B C 1
ATOM 2694 O O . ASN B 1 153 ? -21.875 -3.688 -9.094 1 34.84 153 ASN B O 1
ATOM 2698 N N . LEU B 1 154 ? -19.906 -3.027 -9.031 1 36.69 154 LEU B N 1
ATOM 2699 C CA . LEU B 1 154 ? -19.688 -3.908 -7.891 1 36.69 154 LEU B CA 1
ATOM 2700 C C . LEU B 1 154 ? -20.469 -3.414 -6.672 1 36.69 154 LEU B C 1
ATOM 2702 O O . LEU B 1 154 ? -21.078 -4.207 -5.961 1 36.69 154 LEU B O 1
ATOM 2706 N N . ALA B 1 155 ? -20.594 -2.09 -6.512 1 34.66 155 ALA B N 1
ATOM 2707 C CA . ALA B 1 155 ? -21.531 -1.556 -5.531 1 34.66 155 ALA B CA 1
ATOM 2708 C C . ALA B 1 155 ? -22.969 -1.884 -5.918 1 34.66 155 ALA B C 1
ATOM 2710 O O . ALA B 1 155 ? -23.781 -2.24 -5.062 1 34.66 155 ALA B O 1
ATOM 2711 N N . VAL B 1 156 ? -23.156 -1.957 -7.168 1 32.56 156 VAL B N 1
ATOM 2712 C CA . VAL B 1 156 ? -24.469 -2.342 -7.672 1 32.56 156 VAL B CA 1
ATOM 2713 C C . VAL B 1 156 ? -24.672 -3.842 -7.473 1 32.56 156 VAL B C 1
ATOM 2715 O O . VAL B 1 156 ? -25.734 -4.27 -6.996 1 32.56 156 VAL B O 1
ATOM 2718 N N . THR B 1 157 ? -23.828 -4.648 -7.781 1 31.55 157 THR B N 1
ATOM 2719 C CA . THR B 1 157 ? -24.047 -6.086 -7.676 1 31.55 157 THR B CA 1
ATOM 2720 C C . THR B 1 157 ? -24.109 -6.52 -6.215 1 31.55 157 THR B C 1
ATOM 2722 O O . THR B 1 157 ? -24.953 -7.332 -5.84 1 31.55 157 THR B O 1
ATOM 2725 N N . GLN B 1 158 ? -23.422 -6.004 -5.379 1 34.72 158 GLN B N 1
ATOM 2726 C CA . GLN B 1 158 ? -23.516 -6.359 -3.969 1 34.72 158 GLN B CA 1
ATOM 2727 C C . GLN B 1 158 ? -24.781 -5.781 -3.338 1 34.72 158 GLN B C 1
ATOM 2729 O O . GLN B 1 158 ? -25.391 -6.41 -2.479 1 34.72 158 GLN B O 1
ATOM 2734 N N . LEU B 1 159 ? -25.25 -4.703 -3.896 1 30.52 159 LEU B N 1
ATOM 2735 C CA . LEU B 1 159 ? -26.578 -4.227 -3.551 1 30.52 159 LEU B CA 1
ATOM 2736 C C . LEU B 1 159 ? -27.641 -5.18 -4.066 1 30.52 159 LEU B C 1
ATOM 2738 O O . LEU B 1 159 ? -28.656 -5.422 -3.389 1 30.52 159 LEU B O 1
ATOM 2742 N N . ILE B 1 160 ? -27.438 -5.707 -5.168 1 31.78 160 ILE B N 1
ATOM 2743 C CA . ILE B 1 160 ? -28.391 -6.676 -5.684 1 31.78 160 ILE B CA 1
ATOM 2744 C C . ILE B 1 160 ? -28.359 -7.938 -4.824 1 31.78 160 ILE B C 1
ATOM 2746 O O . ILE B 1 160 ? -29.422 -8.477 -4.465 1 31.78 160 ILE B O 1
ATOM 2750 N N . GLU B 1 161 ? -27.234 -8.344 -4.516 1 34.59 161 GLU B N 1
ATOM 2751 C CA . GLU B 1 161 ? -27.219 -9.586 -3.75 1 34.59 161 GLU B CA 1
ATOM 2752 C C . GLU B 1 161 ? -27.641 -9.344 -2.303 1 34.59 161 GLU B C 1
ATOM 2754 O O . GLU B 1 161 ? -28.297 -10.188 -1.694 1 34.59 161 GLU B O 1
ATOM 2759 N N . SER B 1 162 ? -27.234 -8.211 -1.806 1 32.69 162 SER B N 1
ATOM 2760 C CA . SER B 1 162 ? -27.734 -7.93 -0.461 1 32.69 162 SER B CA 1
ATOM 2761 C C . SER B 1 162 ? -29.234 -7.621 -0.475 1 32.69 162 SER B C 1
ATOM 2763 O O . SER B 1 162 ? -29.938 -7.895 0.499 1 32.69 162 SER B O 1
ATOM 2765 N N . SER B 1 163 ? -29.625 -6.949 -1.497 1 30.72 163 SER B N 1
ATOM 2766 C CA . SER B 1 163 ? -31.062 -6.703 -1.578 1 30.72 163 SER B CA 1
ATOM 2767 C C . SER B 1 163 ? -31.828 -8 -1.797 1 30.72 163 SER B C 1
ATOM 2769 O O . SER B 1 163 ? -33.062 -8.023 -1.698 1 30.72 163 SER B O 1
ATOM 2771 N N . THR B 1 164 ? -31.234 -8.875 -2.432 1 28.58 164 THR B N 1
ATOM 2772 C CA . THR B 1 164 ? -32.031 -10.086 -2.652 1 28.58 164 THR B CA 1
ATOM 2773 C C . THR B 1 164 ? -32.062 -10.945 -1.393 1 28.58 164 THR B C 1
ATOM 2775 O O . THR B 1 164 ? -32.562 -12.07 -1.416 1 28.58 164 THR B O 1
ATOM 2778 N N . ARG B 1 165 ? -31.422 -10.5 -0.304 1 31 165 ARG B N 1
ATOM 2779 C CA . ARG B 1 165 ? -31.781 -11.383 0.801 1 31 165 ARG B CA 1
ATOM 2780 C C . ARG B 1 165 ? -33.25 -11.219 1.172 1 31 165 ARG B C 1
ATOM 2782 O O . ARG B 1 165 ? -33.719 -10.102 1.388 1 31 165 ARG B O 1
ATOM 2789 N N . PRO B 1 166 ? -34.062 -12.188 1.049 1 28.05 166 PRO B N 1
ATOM 2790 C CA . PRO B 1 166 ? -35.438 -12.25 1.47 1 28.05 166 PRO B CA 1
ATOM 2791 C C . PRO B 1 166 ? -35.656 -11.852 2.932 1 28.05 166 PRO B C 1
ATOM 2793 O O . PRO B 1 166 ? -34.812 -12.172 3.779 1 28.05 166 PRO B O 1
ATOM 2796 N N . GLU B 1 167 ? -36.125 -10.656 3.314 1 28.88 167 GLU B N 1
ATOM 2797 C CA . GLU B 1 167 ? -36.844 -10.539 4.582 1 28.88 167 GLU B CA 1
ATOM 2798 C C . GLU B 1 167 ? -37.625 -11.812 4.891 1 28.88 167 GLU B C 1
ATOM 2800 O O . GLU B 1 167 ? -38.469 -12.219 4.113 1 28.88 167 GLU B O 1
ATOM 2805 N N . LYS B 1 168 ? -37.125 -12.797 5.508 1 28.45 168 LYS B N 1
ATOM 2806 C CA . LYS B 1 168 ? -38.062 -13.727 6.176 1 28.45 168 LYS B CA 1
ATOM 2807 C C . LYS B 1 168 ? -39.062 -12.969 7.027 1 28.45 168 LYS B C 1
ATOM 2809 O O . LYS B 1 168 ? -38.688 -12.188 7.898 1 28.45 168 LYS B O 1
ATOM 2814 N N . LEU B 1 169 ? -40.188 -12.633 6.535 1 24.59 169 LEU B N 1
ATOM 2815 C CA . LEU B 1 169 ? -41.5 -12.438 7.172 1 24.59 169 LEU B CA 1
ATOM 2816 C C . LEU B 1 169 ? -41.688 -13.414 8.32 1 24.59 169 LEU B C 1
ATOM 2818 O O . LEU B 1 169 ? -41.75 -14.625 8.102 1 24.59 169 LEU B O 1
ATOM 2822 N N . GLU B 1 170 ? -41.031 -13.188 9.461 1 26.64 170 GLU B N 1
ATOM 2823 C CA . GLU B 1 170 ? -41.719 -13.766 10.609 1 26.64 170 GLU B CA 1
ATOM 2824 C C . GLU B 1 170 ? -43.188 -13.352 10.633 1 26.64 170 GLU B C 1
ATOM 2826 O O . GLU B 1 170 ? -43.5 -12.164 10.695 1 26.64 170 GLU B O 1
ATOM 2831 N N . GLY B 1 171 ? -43.844 -13.992 9.703 1 24.53 171 GLY B N 1
ATOM 2832 C CA . GLY B 1 171 ? -45.188 -14.445 10.109 1 24.53 171 GLY B CA 1
ATOM 2833 C C . GLY B 1 171 ? -45.125 -15.438 11.25 1 24.53 171 GLY B C 1
ATOM 2834 O O . GLY B 1 171 ? -44.125 -16.109 11.477 1 24.53 171 GLY B O 1
#

Secondary structure (DSSP, 8-state):
---------------HHHHHHHHHHHHHHHHHHT--HHHHHHHHHHHHHHH---HHHHHHHHHHHHHHTT-SSS-HHHHHHHHHHHHHHHH-S--TTHHHHHHHH-GGGGGHHHHHHHHGGGG---HHHHHHHHHHHHS--S-HHHHHHHHHHHHHHHHHHHHTS------/---------------HHHHHHHHHHHHHHHHHHT--HHHHHHHHHHHHHHH---HHHHHHHHHHHHHHTT-SSS-HHHHHHHHHHHHHHHH-S--TTHHHHHHHH-GGGGGHHHHHHHHGGGG---HHHHHHHHHHHHS--S-HHHHHHHHHHHHHHHHHHHHTS------

Nearest PDB structures (foldseek):
  5hyr-assembly1_A  TM=3.095E-01  e=9.802E+00  Homo sapiens

Sequence (342 aa):
MESSQSIENNPQPLSYKAYLFMLRLSEEGSELLSIPKDSILKELLTIQQEIKLNELEITILAIYLERFGWLCREPLDKTLAFLSWTAKCMLNENRGEAESMLQKKYRFFHEYPKWIAKYRKDLIIGYIEINFKYKKLSKADVTSEEIDCYDYNLAVTQLIESSTRPEKLEGMESSQSIENNPQPLSYKAYLFMLRLSEEGSELLSIPKDSILKELLTIQQEIKLNELEITILAIYLERFGWLCREPLDKTLAFLSWTAKCMLNENRGEAESMLQKKYRFFHEYPKWIAKYRKDLIIGYIEINFKYKKLSKADVTSEEIDCYDYNLAVTQLIESSTRPEKLEG

pLDDT: mean 75.81, std 26.3, range [20.88, 98.0]

Solvent-accessible surface area (backbone atoms only — not comparable to full-atom values): 19488 Å² total; per-residue (Å²): 136,81,80,73,76,70,76,73,76,64,78,69,72,82,47,66,68,36,50,50,38,45,51,52,49,15,48,54,49,17,71,74,65,75,40,63,38,65,60,46,34,50,53,53,48,54,50,37,71,50,57,60,63,48,55,68,35,46,36,47,29,52,52,50,34,61,75,43,65,60,37,73,87,44,60,59,68,55,36,50,50,52,44,46,49,48,25,48,53,62,34,33,90,75,64,78,64,26,63,61,44,43,46,72,75,33,83,69,50,82,51,46,70,62,52,49,65,72,43,51,78,78,68,67,79,53,57,38,60,49,41,52,46,40,50,59,56,64,48,69,75,50,50,84,63,45,55,49,39,47,62,40,45,57,46,44,49,49,45,47,57,59,61,58,50,72,77,75,71,83,117,137,82,80,73,76,71,76,74,77,65,76,68,71,80,46,66,68,36,48,51,40,45,50,52,49,14,46,55,48,18,70,74,68,76,41,62,38,66,60,47,34,50,52,52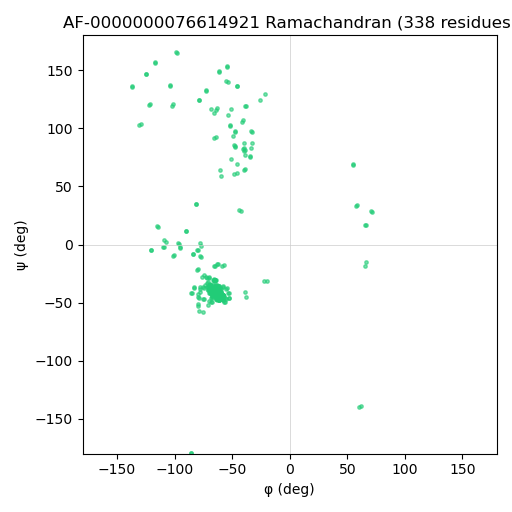,49,54,49,38,73,53,57,60,63,49,57,68,36,47,36,47,28,52,51,50,35,63,75,43,64,61,39,72,89,44,58,57,69,56,38,50,50,52,44,45,49,49,25,47,52,62,35,31,90,74,64,78,64,25,63,62,43,43,45,71,74,32,82,67,49,81,49,45,69,61,52,48,67,74,45,51,80,79,67,67,77,54,58,36,60,49,42,52,47,39,49,59,56,63,49,66,77,50,51,81,64,45,51,55,39,43,64,40,44,56,45,44,50,51,45,49,56,60,61,60,53,74,78,76,71,83,117

Organism: NCBI:txid5963

Radius of gyration: 22.2 Å; Cα contacts (8 Å, |Δi|>4): 268; chains: 2; bounding box: 64×60×66 Å